Protein AF-A0A3N1MHB2-F1 (afdb_monomer_lite)

Foldseek 3Di:
DPPQQDLVQWAQFPPQAAAPDQEFEEEEDPLCVVQPVLLVVLVCQLNLLFSHHYHYDDPVCQVVGQEYEYADPDDPDQKAKDFDADPVDNNYTRHMYIHHHSPDDNQSRSLRSNQRVLVSRRTAQTAGDPDDDDDDGDHDDPVNDDLQQASRYDYPDHRSHGHPSSSVNRCVRHNQHPPPADAEEEEADAEEEEEAQGHHQYEEYNAHYAYEEENHEEEYEYANHYEAYEYEPAYYQYEYENAYEAYEYEDHHFAYEYEYYAAEYEYEHDDQVRYYYDYPADWDWDDDVQWIWTDDDNYIYIYPNHDPD

Radius of gyration: 21.04 Å; chains: 1; bounding box: 50×41×63 Å

Organism: NCBI:txid94

Structure (mmCIF, N/CA/C/O backbone):
data_AF-A0A3N1MHB2-F1
#
_entry.id   AF-A0A3N1MHB2-F1
#
loop_
_atom_site.group_PDB
_atom_site.id
_atom_site.type_symbol
_atom_site.label_atom_id
_atom_site.label_alt_id
_atom_site.label_comp_id
_atom_site.label_asym_id
_atom_site.label_entity_id
_atom_site.label_seq_id
_atom_site.pdbx_PDB_ins_code
_atom_site.Cartn_x
_atom_site.Cartn_y
_atom_site.Cartn_z
_atom_site.occupancy
_atom_site.B_iso_or_equiv
_atom_site.auth_seq_id
_atom_site.auth_comp_id
_atom_site.auth_asym_id
_atom_site.auth_atom_id
_atom_site.pdbx_PDB_model_num
ATOM 1 N N . MET A 1 1 ? 28.667 -8.895 -0.838 1.00 29.80 1 MET A N 1
ATOM 2 C CA . MET A 1 1 ? 27.407 -9.562 -1.209 1.00 29.80 1 MET A CA 1
ATOM 3 C C . MET A 1 1 ? 26.509 -9.477 0.006 1.00 29.80 1 MET A C 1
ATOM 5 O O . MET A 1 1 ? 26.638 -10.297 0.906 1.00 29.80 1 MET A O 1
ATOM 9 N N . ALA A 1 2 ? 25.749 -8.390 0.110 1.00 26.86 2 ALA A N 1
ATOM 10 C CA . ALA A 1 2 ? 24.660 -8.306 1.069 1.00 26.86 2 ALA A CA 1
ATOM 11 C C . ALA A 1 2 ? 23.478 -9.016 0.407 1.00 26.86 2 ALA A C 1
ATOM 13 O O . ALA A 1 2 ? 23.170 -8.711 -0.742 1.00 26.86 2 ALA A O 1
ATOM 14 N N . ASN A 1 3 ? 22.910 -10.018 1.074 1.00 28.89 3 ASN A N 1
ATOM 15 C CA . ASN A 1 3 ? 21.671 -10.633 0.618 1.00 28.89 3 ASN A CA 1
ATOM 16 C C . ASN A 1 3 ? 20.612 -9.529 0.575 1.00 28.89 3 ASN A C 1
ATOM 18 O O . ASN A 1 3 ? 20.408 -8.861 1.589 1.00 28.89 3 ASN A O 1
ATOM 22 N N . VAL A 1 4 ? 19.998 -9.317 -0.588 1.00 34.84 4 VAL A N 1
ATOM 23 C CA . VAL A 1 4 ? 18.765 -8.538 -0.696 1.00 34.84 4 VAL A CA 1
ATOM 24 C C . VAL A 1 4 ? 17.719 -9.342 0.070 1.00 34.84 4 VAL A C 1
ATOM 26 O O . VAL A 1 4 ? 17.448 -10.488 -0.274 1.00 34.84 4 VAL A O 1
ATOM 29 N N . VAL A 1 5 ? 17.279 -8.797 1.199 1.00 38.12 5 VAL A N 1
ATOM 30 C CA . VAL A 1 5 ? 16.264 -9.386 2.075 1.00 38.12 5 VAL A CA 1
ATOM 31 C C . VAL A 1 5 ? 14.930 -8.872 1.550 1.00 38.12 5 VAL A C 1
ATOM 33 O O . VAL A 1 5 ? 14.724 -7.661 1.521 1.00 38.12 5 VAL A O 1
ATOM 36 N N . THR A 1 6 ? 14.073 -9.775 1.092 1.00 43.25 6 THR A N 1
ATOM 37 C CA . THR A 1 6 ? 12.725 -9.440 0.599 1.00 43.25 6 THR A CA 1
ATOM 38 C C . THR A 1 6 ? 11.730 -9.420 1.766 1.00 43.25 6 THR A C 1
ATOM 40 O O . THR A 1 6 ? 12.045 -9.936 2.843 1.00 43.25 6 THR A O 1
ATOM 43 N N . GLY A 1 7 ? 10.519 -8.875 1.591 1.00 40.25 7 GLY A N 1
ATOM 44 C CA . GLY A 1 7 ? 9.460 -8.950 2.615 1.00 40.25 7 GLY A CA 1
ATOM 45 C C . GLY A 1 7 ? 9.135 -10.390 3.051 1.00 40.25 7 GLY A C 1
ATOM 46 O O . GLY A 1 7 ? 8.759 -10.631 4.197 1.00 40.25 7 GLY A O 1
ATOM 47 N N . ALA A 1 8 ? 9.421 -11.384 2.200 1.00 40.97 8 ALA A N 1
ATOM 48 C CA . ALA A 1 8 ? 9.322 -12.806 2.535 1.00 40.97 8 ALA A CA 1
ATOM 49 C C . ALA A 1 8 ? 10.327 -13.278 3.616 1.00 40.97 8 ALA A C 1
ATOM 51 O O . ALA A 1 8 ? 10.090 -14.289 4.283 1.00 40.97 8 ALA A O 1
ATOM 52 N N . ASP A 1 9 ? 11.431 -12.553 3.824 1.00 40.09 9 ASP A N 1
ATOM 53 C CA . ASP A 1 9 ? 12.505 -12.894 4.767 1.00 40.09 9 ASP A CA 1
ATOM 54 C C . ASP A 1 9 ? 12.372 -12.191 6.138 1.00 40.09 9 ASP A C 1
ATOM 56 O O . ASP A 1 9 ? 13.032 -12.592 7.110 1.00 40.09 9 ASP A O 1
ATOM 60 N N . VAL A 1 10 ? 11.513 -11.165 6.247 1.00 48.94 10 VAL A N 1
ATOM 61 C CA . VAL A 1 10 ? 11.209 -10.435 7.491 1.00 48.94 10 VAL A CA 1
ATOM 62 C C . VAL A 1 10 ? 9.774 -10.716 7.908 1.00 48.94 10 VAL A C 1
ATOM 64 O O . VAL A 1 10 ? 8.813 -10.186 7.369 1.00 48.94 10 VAL A O 1
ATOM 67 N N . LEU A 1 11 ? 9.617 -11.558 8.926 1.00 54.28 11 LEU A N 1
ATOM 68 C CA . LEU A 1 11 ? 8.292 -11.958 9.374 1.00 54.28 11 LEU A CA 1
ATOM 69 C C . LEU A 1 11 ? 7.700 -10.901 10.306 1.00 54.28 11 LEU A C 1
ATOM 71 O O . LEU A 1 11 ? 7.949 -10.931 11.514 1.00 54.28 11 LEU A O 1
ATOM 75 N N . LEU A 1 12 ? 6.853 -10.031 9.760 1.00 55.53 12 LEU A N 1
ATOM 76 C CA . LEU A 1 12 ? 5.891 -9.271 10.562 1.00 55.53 12 LEU A CA 1
ATOM 77 C C . LEU A 1 12 ? 4.812 -10.195 11.165 1.00 55.53 12 LEU A C 1
ATOM 79 O O . LEU A 1 12 ? 4.198 -9.837 12.157 1.00 55.53 12 LEU A O 1
ATOM 83 N N . TYR A 1 13 ? 4.620 -11.421 10.660 1.00 55.53 13 TYR A N 1
ATOM 84 C CA . TYR A 1 13 ? 3.454 -12.256 11.001 1.00 55.53 13 TYR A CA 1
ATOM 85 C C . TYR A 1 13 ? 3.759 -13.615 11.667 1.00 55.53 13 TYR A C 1
ATOM 87 O O . TYR A 1 13 ? 2.859 -14.448 11.810 1.00 55.53 13 TYR A O 1
ATOM 95 N N . LYS A 1 14 ? 4.993 -13.909 12.132 1.00 42.47 14 LYS A N 1
ATOM 96 C CA . LYS A 1 14 ? 5.282 -15.228 12.758 1.00 42.47 14 LYS A CA 1
ATOM 97 C C . LYS A 1 14 ? 4.668 -15.370 14.163 1.00 42.47 14 LYS A C 1
ATOM 99 O O . LYS A 1 14 ? 5.331 -15.195 15.189 1.00 42.47 14 LYS A O 1
ATOM 104 N N . ALA A 1 15 ? 3.372 -15.659 14.200 1.00 49.94 15 ALA A N 1
ATOM 105 C CA . ALA A 1 15 ? 2.653 -16.521 15.149 1.00 49.94 15 ALA A CA 1
ATOM 106 C C . ALA A 1 15 ? 1.228 -16.866 14.673 1.00 49.94 15 ALA A C 1
ATOM 108 O O . ALA A 1 15 ? 0.572 -17.646 15.349 1.00 49.94 15 ALA A O 1
ATOM 109 N N . GLY A 1 16 ? 0.771 -16.354 13.523 1.00 56.78 16 GLY A N 1
ATOM 110 C CA . GLY A 1 16 ? -0.515 -16.751 12.951 1.00 56.78 16 GLY A CA 1
ATOM 111 C C . GLY A 1 16 ? -1.735 -16.086 13.582 1.00 56.78 16 GLY A C 1
ATOM 112 O O . GLY A 1 16 ? -2.825 -16.555 13.318 1.00 56.78 16 GLY A O 1
ATOM 113 N N . TYR A 1 17 ? -1.585 -15.022 14.382 1.00 75.25 17 TYR A N 1
ATOM 114 C CA . TYR A 1 17 ? -2.740 -14.285 14.904 1.00 75.25 17 TYR A CA 1
ATOM 115 C C . TYR A 1 17 ? -3.399 -13.483 13.788 1.00 75.25 17 TYR A C 1
ATOM 117 O O . TYR A 1 17 ? -2.743 -12.627 13.199 1.00 75.25 17 TYR A O 1
ATOM 125 N N . HIS A 1 18 ? -4.666 -13.758 13.512 1.00 84.81 18 HIS A N 1
ATOM 126 C CA . HIS A 1 18 ? -5.445 -13.040 12.515 1.00 84.81 18 HIS A CA 1
ATOM 127 C C . HIS A 1 18 ? -6.918 -13.009 12.906 1.00 84.81 18 HIS A C 1
ATOM 129 O O . HIS A 1 18 ? -7.422 -13.907 13.586 1.00 84.81 18 HIS A O 1
ATOM 135 N N . TRP A 1 19 ? -7.610 -11.966 12.473 1.00 90.81 19 TRP A N 1
ATOM 136 C CA . TRP A 1 19 ? -9.063 -11.988 12.373 1.00 90.81 19 TRP A CA 1
ATOM 137 C C . TRP A 1 19 ? -9.511 -13.018 11.334 1.00 90.81 19 TRP A C 1
ATOM 139 O O . TRP A 1 19 ? -8.841 -13.242 10.329 1.00 90.81 19 TRP A O 1
ATOM 149 N N . THR A 1 20 ? -10.647 -13.662 11.580 1.00 84.88 20 THR A N 1
ATOM 150 C CA . THR A 1 20 ? -11.273 -14.572 10.598 1.00 84.88 20 THR A CA 1
ATOM 151 C C . THR A 1 20 ? -12.495 -13.948 9.930 1.00 84.88 20 THR A C 1
ATOM 153 O O . THR A 1 20 ? -13.063 -14.503 8.995 1.00 84.88 20 THR A O 1
ATOM 156 N N . GLU A 1 21 ? -12.932 -12.824 10.478 1.00 84.12 21 GLU A N 1
ATOM 157 C CA . GLU A 1 21 ? -14.036 -12.000 10.055 1.00 84.12 21 GLU A CA 1
ATOM 158 C C . GLU A 1 21 ? -13.528 -10.990 9.021 1.00 84.12 21 GLU A C 1
ATOM 160 O O . GLU A 1 21 ? -12.572 -10.269 9.282 1.00 84.12 21 GLU A O 1
ATOM 165 N N . GLU A 1 22 ? -14.195 -10.914 7.868 1.00 83.50 22 GLU A N 1
ATOM 166 C CA . GLU A 1 22 ? -13.905 -9.908 6.831 1.00 83.50 22 GLU A CA 1
ATOM 167 C C . GLU A 1 22 ? -14.388 -8.512 7.253 1.00 83.50 22 GLU A C 1
ATOM 169 O O . GLU A 1 22 ? -13.851 -7.508 6.824 1.00 83.50 22 GLU A O 1
ATOM 174 N N . LYS A 1 23 ? -15.385 -8.418 8.140 1.00 92.75 23 LYS A N 1
ATOM 175 C CA . LYS A 1 23 ? -15.892 -7.144 8.665 1.00 92.75 23 LYS A CA 1
ATOM 176 C C . LYS A 1 23 ? -15.459 -6.964 10.110 1.00 92.75 23 LYS A C 1
ATOM 178 O O . LYS A 1 23 ? -15.859 -7.762 10.957 1.00 92.75 23 LYS A O 1
ATOM 183 N N . LEU A 1 24 ? -14.753 -5.873 10.392 1.00 95.88 24 LEU A N 1
ATOM 184 C CA . LEU A 1 24 ? -14.329 -5.488 11.736 1.00 95.88 24 LEU A CA 1
ATOM 185 C C . LEU A 1 24 ? -14.976 -4.168 12.133 1.00 95.88 24 LEU A C 1
ATOM 187 O O . LEU A 1 24 ? -14.941 -3.180 11.409 1.00 95.88 24 LEU A O 1
ATOM 191 N N . THR A 1 25 ? -15.560 -4.120 13.315 1.00 98.19 25 THR A N 1
ATOM 192 C CA . THR A 1 25 ? -16.066 -2.890 13.911 1.00 98.19 25 THR A CA 1
ATOM 193 C C . THR A 1 25 ? -15.009 -2.247 14.791 1.00 98.19 25 THR A C 1
ATOM 195 O O . THR A 1 25 ? -14.291 -2.918 15.533 1.00 98.19 25 THR A O 1
ATOM 198 N N . TRP A 1 26 ? -14.924 -0.923 14.757 1.00 98.38 26 TRP A N 1
ATOM 199 C CA . TRP A 1 26 ? -14.016 -0.190 15.626 1.00 98.38 26 TRP A CA 1
ATOM 200 C C . TRP A 1 26 ? -14.694 0.999 16.290 1.00 98.38 26 TRP A C 1
ATOM 202 O O . TRP A 1 26 ? -15.626 1.598 15.755 1.00 98.38 26 TRP A O 1
ATOM 212 N N . ALA A 1 27 ? -14.226 1.349 17.483 1.00 98.06 27 ALA A N 1
ATOM 213 C CA . ALA A 1 27 ? -14.724 2.504 18.214 1.00 98.06 27 ALA A CA 1
ATOM 214 C C . ALA A 1 27 ? -13.618 3.147 19.048 1.00 98.06 27 ALA A C 1
ATOM 216 O O . ALA A 1 27 ? -12.710 2.475 19.539 1.00 98.06 27 ALA A O 1
ATOM 217 N N . MET A 1 28 ? -13.726 4.457 19.262 1.00 96.38 28 MET A N 1
ATOM 218 C CA . MET A 1 28 ? -12.831 5.213 20.139 1.00 96.38 28 MET A CA 1
ATOM 219 C C . MET A 1 28 ? -13.592 5.851 21.298 1.00 96.38 28 MET A C 1
ATOM 221 O O . MET A 1 28 ? -14.744 6.273 21.157 1.00 96.38 28 MET A O 1
ATOM 225 N N . VAL A 1 29 ? -12.932 5.962 22.450 1.00 95.94 29 VAL A N 1
ATOM 226 C CA . VAL A 1 29 ? -13.477 6.718 23.583 1.00 95.94 29 VAL A CA 1
ATOM 227 C C . VAL A 1 29 ? -13.540 8.222 23.261 1.00 95.94 29 VAL A C 1
ATOM 229 O O . VAL A 1 29 ? -12.689 8.726 22.521 1.00 95.94 29 VAL A O 1
ATOM 232 N N . PRO A 1 30 ? -14.508 8.980 23.816 1.00 94.06 30 PRO A N 1
ATOM 233 C CA . PRO A 1 30 ? -14.670 10.410 23.525 1.00 94.06 30 PRO A CA 1
ATOM 234 C C . PRO A 1 30 ? -13.422 11.265 23.779 1.00 94.06 30 PRO A C 1
ATOM 236 O O . PRO A 1 30 ? -13.230 12.297 23.139 1.00 94.06 30 PRO A O 1
ATOM 239 N N . GLU A 1 31 ? -12.564 10.850 24.706 1.00 93.62 31 GLU A N 1
ATOM 240 C CA . GLU A 1 31 ? -11.311 11.517 25.048 1.00 93.62 31 GLU A CA 1
ATOM 241 C C . GLU A 1 31 ? -10.297 11.523 23.892 1.00 93.62 31 GLU A C 1
ATOM 243 O O . GLU A 1 31 ? -9.420 12.386 23.872 1.00 93.62 31 GLU A O 1
ATOM 248 N N . LEU A 1 32 ? -10.437 10.616 22.918 1.00 93.50 32 LEU A N 1
ATOM 249 C CA . LEU A 1 32 ? -9.614 10.563 21.706 1.00 93.50 32 LEU A CA 1
ATOM 250 C C . LEU A 1 32 ? -10.184 11.386 20.541 1.00 93.50 32 LEU A C 1
ATOM 252 O O . LEU A 1 32 ? -9.543 11.474 19.499 1.00 93.50 32 LEU A O 1
ATOM 256 N N . ALA A 1 33 ? -11.329 12.059 20.714 1.00 92.56 33 ALA A N 1
ATOM 257 C CA . ALA A 1 33 ? -11.913 12.921 19.682 1.00 92.56 33 ALA A CA 1
ATOM 258 C C . ALA A 1 33 ? -10.944 13.964 19.076 1.00 92.56 33 ALA A C 1
ATOM 260 O O . ALA A 1 33 ? -11.065 14.232 17.880 1.00 92.56 33 ALA A O 1
ATOM 261 N N . PRO A 1 34 ? -9.974 14.544 19.820 1.00 93.25 34 PRO A N 1
ATOM 262 C CA . PRO A 1 34 ? -8.970 15.431 19.230 1.00 93.25 34 PRO A CA 1
ATOM 263 C C . PRO A 1 34 ? -8.079 14.786 18.159 1.00 93.25 34 PRO A C 1
ATOM 265 O O . PRO A 1 34 ? -7.522 15.529 17.361 1.00 93.25 34 PRO A O 1
ATOM 268 N N . TYR A 1 35 ? -7.961 13.454 18.136 1.00 92.69 35 TYR A N 1
ATOM 269 C CA . TYR A 1 35 ? -7.169 12.686 17.165 1.00 92.69 35 TYR A CA 1
ATOM 270 C C . TYR A 1 35 ? -8.027 11.875 16.190 1.00 92.69 35 TYR A C 1
ATOM 272 O O . TYR A 1 35 ? -7.541 10.965 15.522 1.00 92.69 35 TYR A O 1
ATOM 280 N N . ALA A 1 36 ? -9.333 12.149 16.135 1.00 92.69 36 ALA A N 1
ATOM 281 C CA . ALA A 1 36 ? -10.260 11.376 15.316 1.00 92.69 36 ALA A CA 1
ATOM 282 C C . ALA A 1 36 ? -9.871 11.374 13.830 1.00 92.69 36 ALA A C 1
ATOM 284 O O . ALA A 1 36 ? -10.116 10.388 13.143 1.00 92.69 36 ALA A O 1
ATOM 285 N N . THR A 1 37 ? -9.274 12.461 13.335 1.00 91.69 37 THR A N 1
ATOM 286 C CA . THR A 1 37 ? -8.818 12.567 11.944 1.00 91.69 37 THR A CA 1
ATOM 287 C C . THR A 1 37 ? -7.671 11.599 11.674 1.00 91.69 37 THR A C 1
ATOM 289 O O . THR A 1 37 ? -7.738 10.820 10.730 1.00 91.69 37 THR A O 1
ATOM 292 N N . GLU A 1 38 ? -6.650 11.608 12.526 1.00 92.81 38 GLU A N 1
ATOM 293 C CA . GLU A 1 38 ? -5.454 10.777 12.407 1.00 92.81 38 GLU A CA 1
ATOM 294 C C . GLU A 1 38 ? -5.785 9.295 12.611 1.00 92.81 38 GLU A C 1
ATOM 296 O O . GLU A 1 38 ? -5.307 8.450 11.863 1.00 92.81 38 GLU A O 1
ATOM 301 N N . ILE A 1 39 ? -6.666 8.980 13.568 1.00 94.81 39 ILE A N 1
ATOM 302 C CA . ILE A 1 39 ? -7.164 7.616 13.798 1.00 94.81 39 ILE A CA 1
ATOM 303 C C . ILE A 1 39 ? -7.882 7.086 12.554 1.00 94.81 39 ILE A C 1
ATOM 305 O O . ILE A 1 39 ? -7.601 5.978 12.112 1.00 94.81 39 ILE A O 1
ATOM 309 N N . ARG A 1 40 ? -8.797 7.870 11.971 1.00 94.31 40 ARG A N 1
ATOM 310 C CA . ARG A 1 40 ? -9.533 7.457 10.767 1.00 94.31 40 ARG A CA 1
ATOM 311 C C . ARG A 1 40 ? -8.623 7.293 9.564 1.00 94.31 40 ARG A C 1
ATOM 313 O O . ARG A 1 40 ? -8.811 6.342 8.824 1.00 94.31 40 ARG A O 1
ATOM 320 N N . ALA A 1 41 ? -7.661 8.196 9.382 1.00 87.38 41 ALA A N 1
ATOM 321 C CA . ALA A 1 41 ? -6.693 8.097 8.297 1.00 87.38 41 ALA A CA 1
ATOM 322 C C . ALA A 1 41 ? -5.834 6.832 8.429 1.00 87.38 41 ALA A C 1
ATOM 324 O O . ALA A 1 41 ? -5.591 6.154 7.442 1.00 87.38 41 ALA A O 1
ATOM 325 N N . ALA A 1 42 ? -5.413 6.482 9.645 1.00 92.50 42 ALA A N 1
ATOM 326 C CA . ALA A 1 42 ? -4.669 5.252 9.883 1.00 92.50 42 ALA A CA 1
ATOM 327 C C . ALA A 1 42 ? -5.513 3.993 9.664 1.00 92.50 42 ALA A C 1
ATOM 329 O O . ALA A 1 42 ? -5.017 3.033 9.092 1.00 92.50 42 ALA A O 1
ATOM 330 N N . ILE A 1 43 ? -6.778 3.990 10.095 1.00 94.12 43 ILE A N 1
ATOM 331 C CA . ILE A 1 43 ? -7.686 2.866 9.828 1.00 94.12 43 ILE A CA 1
ATOM 332 C C . ILE A 1 43 ? -7.940 2.726 8.331 1.00 94.12 43 ILE A C 1
ATOM 334 O O . ILE A 1 43 ? -7.861 1.612 7.846 1.00 94.12 43 ILE A O 1
ATOM 338 N N . ALA A 1 44 ? -8.174 3.829 7.614 1.00 84.81 44 ALA A N 1
ATOM 339 C CA . ALA A 1 44 ? -8.341 3.809 6.164 1.00 84.81 44 ALA A CA 1
ATOM 340 C C . ALA A 1 44 ? -7.124 3.187 5.471 1.00 84.81 44 ALA A C 1
ATOM 342 O O . ALA A 1 44 ? -7.296 2.260 4.706 1.00 84.81 44 ALA A O 1
ATOM 343 N N . GLN A 1 45 ? -5.896 3.573 5.840 1.00 88.81 45 GLN A N 1
ATOM 344 C CA . GLN A 1 45 ? -4.692 2.951 5.270 1.00 88.81 45 GLN A CA 1
ATOM 345 C C . GLN A 1 45 ? -4.650 1.423 5.425 1.00 88.81 45 GLN A C 1
ATOM 347 O O . GLN A 1 45 ? -4.174 0.737 4.530 1.00 88.81 45 GLN A O 1
ATOM 352 N N . TRP A 1 46 ? -5.090 0.888 6.568 1.00 89.88 46 TRP A N 1
ATOM 353 C CA . TRP A 1 46 ? -5.140 -0.560 6.785 1.00 89.88 46 TRP A CA 1
ATOM 354 C C . TRP A 1 46 ? -6.347 -1.216 6.096 1.00 89.88 46 TRP A C 1
ATOM 356 O O . TRP A 1 46 ? -6.206 -2.328 5.596 1.00 89.88 46 TRP A O 1
ATOM 366 N N . ASP A 1 47 ? -7.504 -0.545 6.075 1.00 87.00 47 ASP A N 1
ATOM 367 C CA . ASP A 1 47 ? -8.709 -0.981 5.353 1.00 87.00 47 ASP A CA 1
ATOM 368 C C . ASP A 1 47 ? -8.392 -1.109 3.859 1.00 87.00 47 ASP A C 1
ATOM 370 O O . ASP A 1 47 ? -8.492 -2.201 3.325 1.00 87.00 47 ASP A O 1
ATOM 374 N N . ASP A 1 48 ? -7.860 -0.046 3.249 1.00 79.38 48 ASP A N 1
ATOM 375 C CA . ASP A 1 48 ? -7.501 0.057 1.825 1.00 79.38 48 ASP A CA 1
ATOM 376 C C . ASP A 1 48 ? -6.349 -0.892 1.417 1.00 79.38 48 ASP A C 1
ATOM 378 O O . ASP A 1 48 ? -6.085 -1.122 0.241 1.00 79.38 48 ASP A O 1
ATOM 382 N N . ALA A 1 49 ? -5.606 -1.432 2.389 1.00 77.19 49 ALA A N 1
ATOM 383 C CA . ALA A 1 49 ? -4.523 -2.383 2.144 1.00 77.19 49 ALA A CA 1
ATOM 384 C C . ALA A 1 49 ? -4.951 -3.851 2.341 1.00 77.19 49 ALA A C 1
ATOM 386 O O . ALA A 1 49 ? -4.089 -4.734 2.303 1.00 77.19 49 ALA A O 1
ATOM 387 N N . SER A 1 50 ? -6.231 -4.137 2.628 1.00 79.62 50 SER A N 1
ATOM 388 C CA . SER A 1 50 ? -6.714 -5.494 2.924 1.00 79.62 50 SER A CA 1
ATOM 389 C C . SER A 1 50 ? -8.154 -5.771 2.512 1.00 79.62 50 SER A C 1
ATOM 391 O O . SER A 1 50 ? -8.974 -4.889 2.348 1.00 79.62 50 SER A O 1
ATOM 393 N N . ASP A 1 51 ? -8.507 -7.052 2.473 1.00 76.69 51 ASP A N 1
ATOM 394 C CA . ASP A 1 51 ? -9.888 -7.550 2.353 1.00 76.69 51 ASP A CA 1
ATOM 395 C C . ASP A 1 51 ? -10.820 -7.204 3.541 1.00 76.69 51 ASP A C 1
ATOM 397 O O . ASP A 1 51 ? -11.933 -7.729 3.637 1.00 76.69 51 ASP A O 1
ATOM 401 N N . LEU A 1 52 ? -10.374 -6.382 4.493 1.00 85.25 52 LEU A N 1
ATOM 402 C CA . LEU A 1 52 ? -11.179 -6.030 5.655 1.00 85.25 52 LEU A CA 1
ATOM 403 C C . LEU A 1 52 ? -12.207 -4.932 5.310 1.00 85.25 52 LEU A C 1
ATOM 405 O O . LEU A 1 52 ? -12.020 -4.105 4.428 1.00 85.25 52 LEU A O 1
ATOM 409 N N . ASP A 1 53 ? -13.329 -4.941 6.028 1.00 88.38 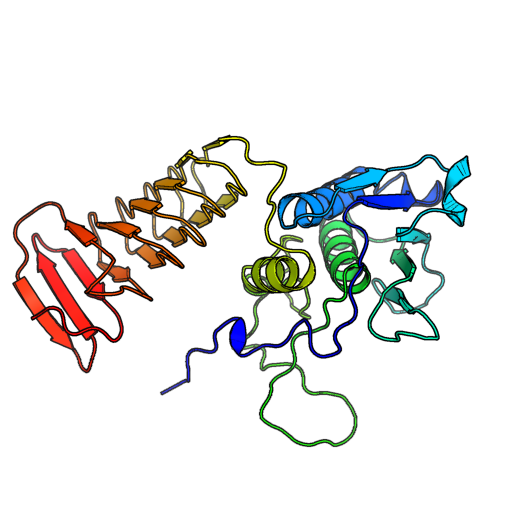53 ASP A N 1
ATOM 410 C CA . ASP A 1 53 ? -14.329 -3.871 6.078 1.00 88.38 53 ASP A CA 1
ATOM 411 C C . ASP A 1 53 ? -14.348 -3.310 7.504 1.00 88.38 53 ASP A C 1
ATOM 413 O O . ASP A 1 53 ? -15.068 -3.802 8.386 1.00 88.38 53 ASP A O 1
ATOM 417 N N . MET A 1 54 ? -13.505 -2.305 7.745 1.00 93.69 54 MET A N 1
ATOM 418 C CA . MET A 1 54 ? -13.271 -1.679 9.043 1.00 93.69 54 MET A CA 1
ATOM 419 C C . MET A 1 54 ? -14.258 -0.533 9.304 1.00 93.69 54 MET A C 1
ATOM 421 O O . MET A 1 54 ? -14.025 0.645 9.018 1.00 93.69 54 MET A O 1
ATOM 425 N N . VAL A 1 55 ? -15.377 -0.857 9.947 1.00 95.81 55 VAL A N 1
ATOM 426 C CA . VAL A 1 55 ? -16.500 0.064 10.151 1.00 95.81 55 VAL A CA 1
ATOM 427 C C . VAL A 1 55 ? -16.479 0.719 11.524 1.00 95.81 55 VAL A C 1
ATOM 429 O O . VAL A 1 55 ? -16.527 0.051 12.557 1.00 95.81 55 VAL A O 1
ATOM 432 N N . GLU A 1 56 ? -16.519 2.050 11.549 1.00 97.25 56 GLU A N 1
ATOM 433 C CA . GLU A 1 56 ? -16.686 2.767 12.810 1.00 97.25 56 GLU A CA 1
ATOM 434 C C . GLU A 1 56 ? -18.098 2.571 13.376 1.00 97.25 56 GLU A C 1
ATOM 436 O O . GLU A 1 56 ? -19.101 2.816 12.697 1.00 97.25 56 GLU A O 1
ATOM 441 N N . VAL A 1 57 ? -18.177 2.223 14.658 1.00 97.19 57 VAL A N 1
ATOM 442 C CA . VAL A 1 57 ? -19.421 2.191 15.430 1.00 97.19 57 VAL A CA 1
ATOM 443 C C . VAL A 1 57 ? -19.439 3.274 16.507 1.00 97.19 57 VAL A C 1
ATOM 445 O O . VAL A 1 57 ? -18.414 3.789 16.958 1.00 97.19 57 VAL A O 1
ATOM 448 N N . GLY A 1 58 ? -20.645 3.667 16.919 1.00 89.94 58 GLY A N 1
ATOM 449 C CA . GLY A 1 58 ? -20.819 4.750 17.883 1.00 89.94 58 GLY A CA 1
ATOM 450 C C . GLY A 1 58 ? -20.388 4.366 19.309 1.00 89.94 58 GLY A C 1
ATOM 451 O O . GLY A 1 58 ? -20.321 3.185 19.647 1.00 89.94 58 GLY A O 1
ATOM 452 N N . PRO A 1 59 ? -20.217 5.345 20.220 1.00 87.94 59 PRO A N 1
ATOM 453 C CA . PRO A 1 59 ? -19.800 5.085 21.604 1.00 87.94 59 PRO A CA 1
ATOM 454 C C . PRO A 1 59 ? -20.714 4.132 22.391 1.00 87.94 59 PRO A C 1
ATOM 456 O O . PRO A 1 59 ? -20.287 3.542 23.377 1.00 87.94 59 PRO A O 1
ATOM 459 N N . SER A 1 60 ? -21.979 3.979 21.985 1.00 91.31 60 SER A N 1
ATOM 460 C CA . SER A 1 60 ? -22.917 3.025 22.592 1.00 91.31 60 SER A CA 1
ATOM 461 C C . SER A 1 60 ? -22.606 1.561 22.281 1.00 91.31 60 SER A C 1
ATOM 463 O O . SER A 1 60 ? -23.119 0.684 22.969 1.00 91.31 60 SER A O 1
ATOM 465 N N . GLU A 1 61 ? -21.812 1.303 21.244 1.00 95.00 61 GLU A N 1
ATOM 466 C CA . GLU A 1 61 ? -21.401 -0.032 20.800 1.00 95.00 61 GLU A CA 1
ATOM 467 C C . GLU A 1 61 ? -19.931 -0.315 21.131 1.00 95.00 61 GLU A C 1
ATOM 469 O O . GLU A 1 61 ? -19.441 -1.392 20.821 1.00 95.00 61 GLU A O 1
ATOM 474 N N . PHE A 1 62 ? -19.252 0.611 21.822 1.00 96.38 62 PHE A N 1
ATOM 475 C CA . PHE A 1 62 ? -17.822 0.540 22.126 1.00 96.38 62 PHE A CA 1
ATOM 476 C C . PHE A 1 62 ? -17.400 -0.792 22.760 1.00 96.38 62 PHE A C 1
ATOM 478 O O . PHE A 1 62 ? -16.436 -1.404 22.316 1.00 96.38 62 PHE A O 1
ATOM 485 N N . ASP A 1 63 ? -18.140 -1.273 23.763 1.00 94.19 63 ASP A N 1
ATOM 486 C CA . ASP A 1 63 ? -17.800 -2.521 24.463 1.00 94.19 63 ASP A CA 1
ATOM 487 C C . ASP A 1 63 ? -17.880 -3.760 23.551 1.00 94.19 63 ASP A C 1
ATOM 489 O O . ASP A 1 63 ? -17.206 -4.755 23.817 1.00 94.19 63 ASP A O 1
ATOM 493 N N . ASN A 1 64 ? -18.673 -3.685 22.477 1.00 94.88 64 ASN A N 1
ATOM 494 C CA . ASN A 1 64 ? -18.872 -4.760 21.504 1.00 94.88 64 ASN A CA 1
ATOM 495 C C . ASN A 1 64 ? -18.037 -4.580 20.229 1.00 94.88 64 ASN A C 1
ATOM 497 O O . ASN A 1 64 ? -18.135 -5.429 19.351 1.00 94.88 64 ASN A O 1
ATOM 501 N N . ALA A 1 65 ? -17.281 -3.486 20.098 1.00 97.38 65 ALA A N 1
ATOM 502 C CA . ALA A 1 65 ? -16.420 -3.280 18.944 1.00 97.38 65 ALA A CA 1
ATOM 503 C C . ALA A 1 65 ? -15.254 -4.280 18.962 1.00 97.38 65 ALA A C 1
ATOM 505 O O . ALA A 1 65 ? -14.691 -4.563 20.031 1.00 97.38 65 ALA A O 1
ATOM 506 N N . ASP A 1 66 ? -14.872 -4.759 17.781 1.00 98.06 66 ASP A N 1
ATOM 507 C CA . ASP A 1 66 ? -13.755 -5.688 17.587 1.00 98.06 66 ASP A CA 1
ATOM 508 C C . ASP A 1 66 ? -12.428 -5.009 17.963 1.00 98.06 66 ASP A C 1
ATOM 510 O O . ASP A 1 66 ? -11.636 -5.545 18.744 1.00 98.06 66 ASP A O 1
ATOM 514 N N . ILE A 1 67 ? -12.232 -3.767 17.503 1.00 98.12 67 ILE A N 1
ATOM 515 C CA . ILE A 1 67 ? -11.068 -2.930 17.823 1.00 98.12 67 ILE A CA 1
ATOM 516 C C . ILE A 1 67 ? -11.492 -1.716 18.657 1.00 98.12 67 ILE A C 1
ATOM 518 O O . ILE A 1 67 ? -12.281 -0.867 18.238 1.00 98.12 67 ILE A O 1
ATOM 522 N N . LYS A 1 68 ? -10.919 -1.593 19.855 1.00 98.19 68 LYS A N 1
ATOM 523 C CA . LYS A 1 68 ? -11.255 -0.549 20.833 1.00 98.19 68 LYS A CA 1
ATOM 524 C C . LYS A 1 68 ? -10.078 0.394 21.052 1.00 98.19 68 LYS A C 1
ATOM 526 O O . LYS A 1 68 ? -9.046 -0.022 21.573 1.00 98.19 68 LYS A O 1
ATOM 531 N N . LEU A 1 69 ? -10.239 1.675 20.724 1.00 97.50 69 LEU A N 1
ATOM 532 C CA . LEU A 1 69 ? -9.226 2.702 20.972 1.00 97.50 69 LEU A CA 1
ATOM 533 C C . LEU A 1 69 ? -9.509 3.435 22.289 1.00 97.50 69 LEU A C 1
ATOM 535 O O . LEU A 1 69 ? -10.559 4.066 22.456 1.00 97.50 69 LEU A O 1
ATOM 539 N N . ILE A 1 70 ? -8.563 3.371 23.227 1.00 96.12 70 ILE A N 1
ATOM 540 C CA . ILE A 1 70 ? -8.667 3.972 24.564 1.00 96.12 70 ILE A CA 1
ATOM 541 C C . ILE A 1 70 ? -7.489 4.894 24.869 1.00 96.12 70 ILE A C 1
ATOM 543 O O . ILE A 1 70 ? -6.420 4.801 24.270 1.00 96.12 70 ILE A O 1
ATOM 547 N N . VAL A 1 71 ? -7.662 5.764 25.863 1.00 93.44 71 VAL A N 1
ATOM 548 C CA . VAL A 1 71 ? -6.553 6.563 26.391 1.00 93.44 71 VAL A CA 1
ATOM 549 C C . VAL A 1 71 ? -5.611 5.677 27.203 1.00 93.44 71 VAL A C 1
ATOM 551 O O . VAL A 1 71 ? -6.033 5.007 28.148 1.00 93.44 71 VAL A O 1
ATOM 554 N N . SER A 1 72 ? -4.320 5.716 26.877 1.00 90.00 72 SER A N 1
ATOM 555 C CA . SER A 1 72 ? -3.306 5.001 27.641 1.00 90.00 72 SER A CA 1
ATOM 556 C C . SER A 1 72 ? -3.161 5.585 29.043 1.00 90.00 72 SER A C 1
ATOM 558 O O . SER A 1 72 ? -3.038 6.794 29.245 1.00 90.00 72 SER A O 1
ATOM 560 N N . THR A 1 73 ? -3.113 4.695 30.030 1.00 83.44 73 THR A N 1
ATOM 561 C CA . THR A 1 73 ? -2.755 5.033 31.418 1.00 83.44 73 THR A CA 1
ATOM 562 C C . THR A 1 73 ? -1.298 4.694 31.734 1.00 83.44 73 THR A C 1
ATOM 564 O O . THR A 1 73 ? -0.829 4.899 32.859 1.00 83.44 73 THR A O 1
ATOM 567 N N . ARG A 1 74 ? -0.563 4.164 30.750 1.00 79.12 74 ARG A N 1
ATOM 568 C CA . ARG A 1 74 ? 0.816 3.714 30.909 1.00 79.12 74 ARG A CA 1
ATOM 569 C C . ARG A 1 74 ? 1.765 4.904 30.914 1.00 79.12 74 ARG A C 1
ATOM 571 O O . ARG A 1 74 ? 1.659 5.832 30.120 1.00 79.12 74 ARG A O 1
ATOM 578 N N . VAL A 1 75 ? 2.745 4.853 31.809 1.00 72.19 75 VAL A N 1
ATOM 579 C CA . VAL A 1 75 ? 3.804 5.863 31.885 1.00 72.19 75 VAL A CA 1
ATOM 580 C C . VAL A 1 75 ? 5.011 5.371 31.093 1.00 72.19 75 VAL A C 1
ATOM 582 O O . VAL A 1 75 ? 5.538 4.299 31.385 1.00 72.19 75 VAL A O 1
ATOM 585 N N . GLY A 1 76 ? 5.469 6.169 30.125 1.00 70.06 76 GLY A N 1
ATOM 586 C CA . GLY A 1 76 ? 6.697 5.910 29.363 1.00 70.06 76 GLY A CA 1
ATOM 587 C C . GLY A 1 76 ? 6.531 5.082 28.084 1.00 70.06 76 GLY A C 1
ATOM 588 O O . GLY A 1 76 ? 7.543 4.692 27.510 1.00 70.06 76 GLY A O 1
ATOM 589 N N . TYR A 1 77 ? 5.297 4.834 27.641 1.00 72.12 77 TYR A N 1
ATOM 590 C CA . TYR A 1 77 ? 4.988 4.207 26.352 1.00 72.12 77 TYR A CA 1
ATOM 591 C C . TYR A 1 77 ? 4.280 5.221 25.454 1.00 72.12 77 TYR A C 1
ATOM 593 O O . TYR A 1 77 ? 3.463 6.004 25.937 1.00 72.12 77 TYR A O 1
ATOM 601 N N . GLU A 1 78 ? 4.614 5.220 24.166 1.00 79.00 78 GLU A N 1
ATOM 602 C CA . GLU A 1 78 ? 4.003 6.118 23.176 1.00 79.00 78 GLU A CA 1
ATOM 603 C C . GLU A 1 78 ? 2.758 5.514 22.520 1.00 79.00 78 GLU A C 1
ATOM 605 O O . GLU A 1 78 ? 2.045 6.241 21.851 1.00 79.00 78 GLU A O 1
ATOM 610 N N . GLY A 1 79 ? 2.480 4.234 22.763 1.00 86.00 79 GLY A N 1
ATOM 611 C CA . GLY A 1 79 ? 1.333 3.461 22.296 1.00 86.00 79 GLY A CA 1
ATOM 612 C C . GLY A 1 79 ? 1.443 2.039 22.849 1.00 86.00 79 GLY A C 1
ATOM 613 O O . GLY A 1 79 ? 2.521 1.641 23.317 1.00 86.00 79 GLY A O 1
ATOM 614 N N . TYR A 1 80 ? 0.331 1.308 22.903 1.00 90.50 80 TYR A N 1
ATOM 615 C CA . TYR A 1 80 ? 0.372 -0.125 23.189 1.00 90.50 80 TYR A CA 1
ATOM 616 C C . TYR A 1 80 ? -0.886 -0.836 22.706 1.00 90.50 80 TYR A C 1
ATOM 618 O O . TYR A 1 80 ? -1.990 -0.347 22.931 1.00 90.50 80 TYR A O 1
ATOM 626 N N . THR A 1 81 ? -0.727 -2.046 22.180 1.00 92.56 81 THR A N 1
ATOM 627 C CA . THR A 1 81 ? -1.850 -2.871 21.736 1.00 92.56 81 THR A CA 1
ATOM 628 C C . THR A 1 81 ? -1.901 -4.199 22.465 1.00 92.56 81 THR A C 1
ATOM 630 O O . THR A 1 81 ? -0.882 -4.859 22.683 1.00 92.56 81 THR A O 1
ATOM 633 N N . TYR A 1 82 ? -3.111 -4.607 22.827 1.00 90.69 82 TYR A N 1
ATOM 634 C CA . TYR A 1 82 ? -3.410 -5.955 23.289 1.00 90.69 82 TYR A CA 1
ATOM 635 C C . TYR A 1 82 ? -4.311 -6.620 22.271 1.00 90.69 82 TYR A C 1
ATOM 637 O O . TYR A 1 82 ? -5.280 -6.015 21.822 1.00 90.69 82 TYR A O 1
ATOM 645 N N . ILE A 1 83 ? -4.018 -7.880 21.990 1.00 90.62 83 ILE A N 1
ATOM 646 C CA . ILE A 1 83 ? -4.919 -8.779 21.285 1.00 90.62 83 ILE A CA 1
ATOM 647 C C . ILE A 1 83 ? -5.385 -9.849 22.269 1.00 90.62 83 ILE A C 1
ATOM 649 O O . ILE A 1 83 ? -4.604 -10.329 23.100 1.00 90.62 83 ILE A O 1
ATOM 653 N N . LEU A 1 84 ? -6.660 -10.192 22.196 1.00 90.31 84 LEU A N 1
ATOM 654 C CA . LEU A 1 84 ? -7.227 -11.388 22.795 1.00 90.31 84 LEU A CA 1
ATOM 655 C C . LEU A 1 84 ? -7.444 -12.397 21.674 1.00 90.31 84 LEU A C 1
ATOM 657 O O . LEU A 1 84 ? -7.828 -12.027 20.564 1.00 90.31 84 LEU A O 1
ATOM 661 N N . VAL A 1 85 ? -7.150 -13.656 21.973 1.00 87.62 85 VAL A N 1
ATOM 662 C CA . VAL A 1 85 ? -7.277 -14.759 21.024 1.00 87.62 85 VAL A CA 1
ATOM 663 C C . VAL A 1 85 ? -8.241 -15.801 21.562 1.00 87.62 85 VAL A C 1
ATOM 665 O O . VAL A 1 85 ? -8.458 -15.883 22.773 1.00 87.62 85 VAL A O 1
ATOM 668 N N . ASP A 1 86 ? -8.821 -16.582 20.661 1.00 87.50 86 ASP A N 1
ATOM 669 C CA . ASP A 1 86 ? -9.748 -17.648 21.014 1.00 87.50 86 ASP A CA 1
ATOM 670 C C . ASP A 1 86 ? -9.034 -18.743 21.833 1.00 87.50 86 ASP A C 1
ATOM 672 O O . ASP A 1 86 ? -7.941 -19.196 21.494 1.00 87.50 86 ASP A O 1
ATOM 676 N N . ASP A 1 87 ? -9.654 -19.185 22.933 1.00 85.44 87 ASP A N 1
ATOM 677 C CA . ASP A 1 87 ? -9.082 -20.210 23.823 1.00 85.44 87 ASP A CA 1
ATOM 678 C C . ASP A 1 87 ? -8.928 -21.586 23.135 1.00 85.44 87 ASP A C 1
ATOM 680 O O . ASP A 1 87 ? -8.150 -22.433 23.586 1.00 85.44 87 ASP A O 1
ATOM 684 N N . ALA A 1 88 ? -9.721 -21.862 22.095 1.00 85.69 88 ALA A N 1
ATOM 685 C CA . ALA A 1 88 ? -9.699 -23.106 21.329 1.00 85.69 88 ALA A CA 1
ATOM 686 C C . ALA A 1 88 ? -8.830 -23.006 20.067 1.00 85.69 88 ALA A C 1
ATOM 688 O O . ALA A 1 88 ? -8.281 -24.026 19.638 1.00 85.69 88 ALA A O 1
ATOM 689 N N . ASP A 1 89 ? -8.693 -21.808 19.503 1.00 79.50 89 ASP A N 1
ATOM 690 C CA . ASP A 1 89 ? -7.760 -21.499 18.426 1.00 79.50 89 ASP A CA 1
ATOM 691 C C . ASP A 1 89 ? -6.975 -20.227 18.749 1.00 79.50 89 ASP A C 1
ATOM 693 O O . ASP A 1 89 ? -7.354 -19.119 18.374 1.00 79.50 89 ASP A O 1
ATOM 697 N N . GLU A 1 90 ? -5.826 -20.402 19.406 1.00 79.44 90 GLU A N 1
ATOM 698 C CA . GLU A 1 90 ? -4.964 -19.286 19.799 1.00 79.44 90 GLU A CA 1
ATOM 699 C C . GLU A 1 90 ? -4.466 -18.467 18.593 1.00 79.44 90 GLU A C 1
ATOM 701 O O . GLU A 1 90 ? -3.891 -17.409 18.799 1.00 79.44 90 GLU A O 1
ATOM 706 N N . THR A 1 91 ? -4.670 -18.916 17.347 1.00 78.06 91 THR A N 1
ATOM 707 C CA . THR A 1 91 ? -4.343 -18.164 16.124 1.00 78.06 91 THR A CA 1
ATOM 708 C C . THR A 1 91 ? -5.448 -17.193 15.689 1.00 78.06 91 THR A C 1
ATOM 710 O O . THR A 1 91 ? -5.204 -16.310 14.872 1.00 78.06 91 THR A O 1
ATOM 713 N N . LYS A 1 92 ? -6.651 -17.288 16.256 1.00 84.25 92 LYS A N 1
ATOM 714 C CA . LYS A 1 92 ? -7.772 -16.404 15.932 1.00 84.25 92 LYS A CA 1
ATOM 715 C C . LYS A 1 92 ? -7.849 -15.242 16.916 1.00 84.25 92 LYS A C 1
ATOM 717 O O . LYS A 1 92 ? -8.012 -15.469 18.111 1.00 84.25 92 LYS A O 1
ATOM 722 N N . ILE A 1 93 ? -7.795 -14.009 16.419 1.00 91.12 93 ILE A N 1
ATOM 723 C CA . ILE A 1 93 ? -8.070 -12.801 17.210 1.00 91.12 93 ILE A CA 1
ATOM 724 C C . ILE A 1 93 ? -9.584 -12.691 17.441 1.00 91.12 93 ILE A C 1
ATOM 726 O O . ILE A 1 93 ? -10.373 -12.950 16.534 1.00 91.12 93 ILE A O 1
ATOM 730 N N . THR A 1 94 ? -9.986 -12.332 18.661 1.00 92.94 94 THR A N 1
ATOM 731 C CA . THR A 1 94 ? -11.394 -12.073 19.020 1.00 92.94 94 THR A CA 1
ATOM 732 C C . THR A 1 94 ? -11.646 -10.627 19.420 1.00 92.94 94 THR A C 1
ATOM 734 O O . THR A 1 94 ? -12.750 -10.129 19.245 1.00 92.94 94 THR A O 1
ATOM 737 N N . ASP A 1 95 ? -10.635 -9.956 19.974 1.00 95.69 95 ASP A N 1
ATOM 738 C CA . ASP A 1 95 ? -10.714 -8.563 20.398 1.00 95.69 95 ASP A CA 1
ATOM 739 C C . ASP A 1 95 ? -9.330 -7.920 20.318 1.00 95.69 95 ASP A C 1
ATOM 741 O O . ASP A 1 95 ? -8.321 -8.545 20.661 1.00 95.69 95 ASP A O 1
ATOM 745 N N . ALA A 1 96 ? -9.286 -6.631 19.993 1.00 96.56 96 ALA A N 1
ATOM 746 C CA . ALA A 1 96 ? -8.091 -5.817 20.145 1.00 96.56 96 ALA A CA 1
ATOM 747 C C . ALA A 1 96 ? -8.376 -4.521 20.914 1.00 96.56 96 ALA A C 1
ATOM 749 O O . ALA A 1 96 ? -9.437 -3.904 20.798 1.00 96.56 96 ALA A O 1
ATOM 750 N N . VAL A 1 97 ? -7.400 -4.088 21.712 1.00 97.25 97 VAL A N 1
ATOM 751 C CA . VAL A 1 97 ? -7.429 -2.811 22.432 1.00 97.25 97 VAL A CA 1
ATOM 752 C C . VAL A 1 97 ? -6.165 -2.035 22.107 1.00 97.25 97 VAL A C 1
ATOM 754 O O . VAL A 1 97 ? -5.070 -2.483 22.445 1.00 97.25 97 VAL A O 1
ATOM 757 N N . VAL A 1 98 ? -6.333 -0.861 21.505 1.00 96.88 98 VAL A N 1
ATOM 758 C CA . VAL A 1 98 ? -5.263 0.079 21.165 1.00 96.88 98 VAL A CA 1
ATOM 759 C C . VAL A 1 98 ? -5.266 1.219 22.183 1.00 96.88 98 VAL A C 1
ATOM 761 O O . VAL A 1 98 ? -6.222 1.986 22.293 1.00 96.88 98 VAL A O 1
ATOM 764 N N . GLU A 1 99 ? -4.194 1.331 22.958 1.00 95.06 99 GLU A N 1
ATOM 765 C CA . GLU A 1 99 ? -3.974 2.410 23.915 1.00 95.06 99 GLU A CA 1
ATOM 766 C C . GLU A 1 99 ? -3.174 3.551 23.277 1.00 95.06 99 GLU A C 1
ATOM 768 O O . GLU A 1 99 ? -2.014 3.371 22.901 1.00 95.06 99 GLU A O 1
ATOM 773 N N . LEU A 1 100 ? -3.754 4.753 23.248 1.00 93.00 100 LEU A N 1
ATOM 774 C CA . LEU A 1 100 ? -3.124 5.956 22.702 1.00 93.00 100 LEU A CA 1
ATOM 775 C C . LEU A 1 100 ? -2.903 7.028 23.782 1.00 93.00 100 LEU A C 1
ATOM 777 O O . LEU A 1 100 ? -3.784 7.270 24.611 1.00 93.00 100 LEU A O 1
ATOM 781 N N . PRO A 1 101 ? -1.753 7.716 23.805 1.00 87.12 101 PRO A N 1
ATOM 782 C CA . PRO A 1 101 ? -1.543 8.871 24.676 1.00 87.12 101 PRO A CA 1
ATOM 783 C C . PRO A 1 101 ? -2.326 10.098 24.183 1.00 87.12 101 PRO A C 1
ATOM 785 O O . PRO A 1 101 ? -2.537 10.265 22.991 1.00 87.12 101 PRO A O 1
ATOM 788 N N . THR A 1 102 ? -2.678 11.018 25.088 1.00 82.50 102 THR A N 1
ATOM 789 C CA . THR A 1 102 ? -3.388 12.279 24.760 1.00 82.50 102 THR A CA 1
ATOM 790 C C . THR A 1 102 ? -2.481 13.508 24.669 1.00 82.50 102 THR A C 1
ATOM 792 O O . THR A 1 102 ? -2.944 14.640 24.800 1.00 82.50 102 THR A O 1
ATOM 795 N N . THR A 1 103 ? -1.168 13.304 24.569 1.00 84.62 103 THR A N 1
ATOM 796 C CA . THR A 1 103 ? -0.165 14.379 24.694 1.00 84.62 103 THR A CA 1
ATOM 797 C C . THR A 1 103 ? 0.759 14.502 23.490 1.00 84.62 103 THR A C 1
ATOM 799 O O . THR A 1 103 ? 1.731 15.251 23.559 1.00 84.62 103 THR A O 1
ATOM 802 N N . LEU A 1 104 ? 0.505 13.744 22.425 1.00 84.50 104 LEU A N 1
ATOM 803 C CA . LEU A 1 104 ? 1.315 13.763 21.211 1.00 84.50 104 LEU A CA 1
ATOM 804 C C . LEU A 1 104 ? 0.807 14.828 20.231 1.00 84.50 104 LEU A C 1
ATOM 806 O O . LEU A 1 104 ? -0.370 15.201 20.263 1.00 84.50 104 LEU A O 1
ATOM 810 N N . ASP A 1 105 ? 1.709 15.333 19.392 1.00 87.69 105 ASP A N 1
ATOM 811 C CA . ASP A 1 105 ? 1.343 16.137 18.224 1.00 87.69 105 ASP A CA 1
ATOM 812 C C . ASP A 1 105 ? 0.755 15.259 17.102 1.00 87.69 105 ASP A C 1
ATOM 814 O O . ASP A 1 105 ? 0.756 14.030 17.203 1.00 87.69 105 ASP A O 1
ATOM 818 N N . ALA A 1 106 ? 0.212 15.907 16.067 1.00 80.31 106 ALA A N 1
ATOM 819 C CA . ALA A 1 106 ? -0.499 15.254 14.965 1.00 80.31 106 ALA A CA 1
ATOM 820 C C . ALA A 1 106 ? 0.384 14.251 14.193 1.00 80.31 106 ALA A C 1
ATOM 822 O O . ALA A 1 106 ? -0.029 13.119 13.946 1.00 80.31 106 ALA A O 1
ATOM 823 N N . ASP A 1 107 ? 1.627 14.623 13.884 1.00 80.62 107 ASP A N 1
ATOM 824 C CA . ASP A 1 107 ? 2.543 13.761 13.127 1.00 80.62 107 ASP A CA 1
ATOM 825 C C . ASP A 1 107 ? 2.935 12.526 13.954 1.00 80.62 107 ASP A C 1
ATOM 827 O O . ASP A 1 107 ? 2.943 11.388 13.473 1.00 80.62 107 ASP A O 1
ATOM 831 N N . ARG A 1 108 ? 3.218 12.722 15.249 1.00 86.50 108 ARG A N 1
ATOM 832 C CA . ARG A 1 108 ? 3.580 11.623 16.143 1.00 86.50 108 ARG A CA 1
ATOM 833 C C . ARG A 1 108 ? 2.399 10.692 16.386 1.00 86.50 108 ARG A C 1
ATOM 835 O O . ARG A 1 108 ? 2.612 9.479 16.397 1.00 86.50 108 ARG A O 1
ATOM 842 N N . ILE A 1 109 ? 1.192 11.225 16.601 1.00 88.75 109 ILE A N 1
ATOM 843 C CA . ILE A 1 109 ? 0.017 10.381 16.835 1.00 88.75 109 ILE A CA 1
ATOM 844 C C . ILE A 1 109 ? -0.342 9.584 15.583 1.00 88.75 109 ILE A C 1
ATOM 846 O O . ILE A 1 109 ? -0.632 8.405 15.740 1.00 88.75 109 ILE A O 1
ATOM 850 N N . ALA A 1 110 ? -0.223 10.158 14.377 1.00 87.88 110 ALA A N 1
ATOM 851 C CA . ALA A 1 110 ? -0.462 9.458 13.112 1.00 87.88 110 ALA A CA 1
ATOM 852 C C . ALA A 1 110 ? 0.432 8.218 12.969 1.00 87.88 110 ALA A C 1
ATOM 854 O O . ALA A 1 110 ? -0.059 7.122 12.707 1.00 87.88 110 ALA A O 1
ATOM 855 N N . TYR A 1 111 ? 1.731 8.346 13.255 1.00 89.00 111 TYR A N 1
ATOM 856 C CA . TYR A 1 111 ? 2.615 7.181 13.307 1.00 89.00 111 TYR A CA 1
ATOM 857 C C . TYR A 1 111 ? 2.186 6.167 14.371 1.00 89.00 111 TYR A C 1
ATOM 859 O O . TYR A 1 111 ? 2.140 4.969 14.100 1.00 89.00 111 TYR A O 1
ATOM 867 N N . VAL A 1 112 ? 1.924 6.631 15.597 1.00 90.69 112 VAL A N 1
ATOM 868 C CA . VAL A 1 112 ? 1.644 5.738 16.729 1.00 90.69 112 VAL A CA 1
ATOM 869 C C . VAL A 1 112 ? 0.389 4.925 16.461 1.00 90.69 112 VAL A C 1
ATOM 871 O O . VAL A 1 112 ? 0.417 3.711 16.623 1.00 90.69 112 VAL A O 1
ATOM 874 N N . VAL A 1 113 ? -0.703 5.569 16.049 1.00 93.50 113 VAL A N 1
ATOM 875 C CA . VAL A 1 113 ? -1.958 4.858 15.814 1.00 93.50 113 VAL A CA 1
ATOM 876 C C . VAL A 1 113 ? -1.819 3.866 14.663 1.00 93.50 113 VAL A C 1
ATOM 878 O O . VAL A 1 113 ? -2.264 2.733 14.809 1.00 93.50 113 VAL A O 1
ATOM 881 N N . THR A 1 114 ? -1.129 4.231 13.579 1.00 92.94 114 THR A N 1
ATOM 882 C CA . THR A 1 114 ? -0.900 3.327 12.442 1.00 92.94 114 THR A CA 1
ATOM 883 C C . THR A 1 114 ? -0.087 2.104 12.868 1.00 92.94 114 THR A C 1
ATOM 885 O O . THR A 1 114 ? -0.477 0.978 12.577 1.00 92.94 114 THR A O 1
ATOM 888 N N . HIS A 1 115 ? 0.980 2.300 13.648 1.00 92.50 115 HIS A N 1
ATOM 889 C CA . HIS A 1 115 ? 1.794 1.212 14.198 1.00 92.50 115 HIS A CA 1
ATOM 890 C C . HIS A 1 115 ? 0.995 0.279 15.121 1.00 92.50 115 HIS A C 1
ATOM 892 O O . HIS A 1 115 ? 1.064 -0.942 15.004 1.00 92.50 115 HIS A O 1
ATOM 898 N N . GLU A 1 116 ? 0.241 0.845 16.061 1.00 94.25 116 GLU A N 1
ATOM 899 C CA . GLU A 1 116 ? -0.523 0.063 17.033 1.00 94.25 116 GLU A CA 1
ATOM 900 C C . GLU A 1 116 ? -1.700 -0.681 16.377 1.00 94.25 116 GLU A C 1
ATOM 902 O O . GLU A 1 116 ? -1.986 -1.826 16.725 1.00 94.25 116 GLU A O 1
ATOM 907 N N . LEU A 1 117 ? -2.327 -0.099 15.353 1.00 95.25 117 LEU A N 1
ATOM 908 C CA . LEU A 1 117 ? -3.321 -0.802 14.540 1.00 95.25 117 LEU A CA 1
ATOM 909 C C . LEU A 1 117 ? -2.724 -2.008 13.810 1.00 95.25 117 LEU A C 1
ATOM 911 O O . LEU A 1 117 ? -3.357 -3.060 13.797 1.00 95.25 117 LEU A O 1
ATOM 915 N N . GLY A 1 118 ? -1.485 -1.925 13.318 1.00 92.25 118 GLY A N 1
ATOM 916 C CA . GLY A 1 118 ? -0.798 -3.091 12.758 1.00 92.25 118 GLY A CA 1
ATOM 917 C C . GLY A 1 118 ? -0.740 -4.259 13.751 1.00 92.25 118 GLY A C 1
ATOM 918 O O . GLY A 1 118 ? -1.019 -5.402 13.392 1.00 92.25 118 GLY A O 1
ATOM 919 N N . HIS A 1 119 ? -0.489 -3.988 15.037 1.00 91.12 119 HIS A N 1
ATOM 920 C CA . HIS A 1 119 ? -0.575 -5.015 16.082 1.00 91.12 119 HIS A CA 1
ATOM 921 C C . HIS A 1 119 ? -1.992 -5.551 16.301 1.00 91.12 119 HIS A C 1
ATOM 923 O O . HIS A 1 119 ? -2.154 -6.756 16.502 1.00 91.12 119 HIS A O 1
ATOM 929 N N . ALA A 1 120 ? -3.009 -4.688 16.254 1.00 94.69 120 ALA A N 1
ATOM 930 C CA . ALA A 1 120 ? -4.414 -5.090 16.369 1.00 94.69 120 ALA A CA 1
ATOM 931 C C . ALA A 1 120 ? -4.849 -5.997 15.206 1.00 94.69 120 ALA A C 1
ATOM 933 O O . ALA A 1 120 ? -5.741 -6.828 15.367 1.00 94.69 120 ALA A O 1
ATOM 934 N N . LEU A 1 121 ? -4.175 -5.867 14.064 1.00 92.19 121 LEU A N 1
ATOM 935 C CA . LEU A 1 121 ? -4.339 -6.676 12.862 1.00 92.19 121 LEU A CA 1
ATOM 936 C C . LEU A 1 121 ? -3.379 -7.877 12.814 1.00 92.19 121 LEU A C 1
ATOM 938 O O . LEU A 1 121 ? -3.322 -8.580 11.812 1.00 92.19 121 LEU A O 1
ATOM 942 N N . GLY A 1 122 ? -2.638 -8.161 13.887 1.00 86.38 122 GLY A N 1
ATOM 943 C CA . GLY A 1 122 ? -1.808 -9.366 13.998 1.00 86.38 122 GLY A CA 1
ATOM 944 C C . GLY A 1 122 ? -0.361 -9.224 13.513 1.00 86.38 122 GLY A C 1
ATOM 945 O O . GLY A 1 122 ? 0.420 -10.176 13.646 1.00 86.38 122 GLY A O 1
ATOM 946 N N . LEU A 1 123 ? 0.045 -8.046 13.025 1.00 86.19 123 LEU A N 1
ATOM 947 C CA . LEU A 1 123 ? 1.438 -7.763 12.682 1.00 86.19 123 LEU A CA 1
ATOM 948 C C . LEU A 1 123 ? 2.284 -7.573 13.950 1.00 86.19 123 LEU A C 1
ATOM 950 O O . LEU A 1 123 ? 1.820 -7.254 15.047 1.00 86.19 123 LEU A O 1
ATOM 954 N N . LYS A 1 124 ? 3.587 -7.774 13.810 1.00 79.25 124 LYS A N 1
ATOM 955 C CA . LYS A 1 124 ? 4.590 -7.686 14.870 1.00 79.25 124 LYS A CA 1
ATOM 956 C C . LYS A 1 124 ? 5.750 -6.835 14.408 1.00 79.25 124 LYS A C 1
ATOM 958 O O . LYS A 1 124 ? 5.940 -6.613 13.221 1.00 79.25 124 LYS A O 1
ATOM 963 N N . HIS A 1 125 ? 6.589 -6.435 15.356 1.00 81.19 125 HIS A N 1
ATOM 964 C CA . HIS A 1 125 ? 7.858 -5.811 15.010 1.00 81.19 125 HIS A CA 1
ATOM 965 C C . HIS A 1 125 ? 8.711 -6.747 14.138 1.00 81.19 125 HIS A C 1
ATOM 967 O O . HIS A 1 125 ? 8.716 -7.962 14.367 1.00 81.19 125 HIS A O 1
ATOM 973 N N . PRO A 1 126 ? 9.473 -6.202 13.178 1.00 72.69 126 PRO A N 1
ATOM 974 C CA . PRO A 1 126 ? 10.297 -6.985 12.268 1.00 72.69 126 PRO A CA 1
ATOM 975 C C . PRO A 1 126 ? 11.366 -7.777 13.034 1.00 72.69 126 PRO A C 1
ATOM 977 O O . PRO A 1 126 ? 12.189 -7.210 13.762 1.00 72.69 126 PRO A O 1
ATOM 980 N N . THR A 1 127 ? 11.374 -9.102 12.846 1.00 58.84 127 THR A N 1
ATOM 981 C CA . THR A 1 127 ? 12.357 -10.031 13.434 1.00 58.84 127 THR A CA 1
ATOM 982 C C . THR A 1 127 ? 13.033 -10.872 12.347 1.00 58.84 127 THR A C 1
ATOM 984 O O . THR A 1 127 ? 12.396 -11.272 11.374 1.00 58.84 127 THR A O 1
ATOM 987 N N . ARG A 1 128 ? 14.339 -11.143 12.489 1.00 51.19 128 ARG A N 1
ATOM 988 C CA . ARG A 1 128 ? 15.142 -11.900 11.505 1.00 51.19 128 ARG A CA 1
ATOM 989 C C . ARG A 1 128 ? 15.131 -13.413 11.796 1.00 51.19 128 ARG A C 1
ATOM 991 O O . ARG A 1 128 ? 15.195 -13.821 12.955 1.00 51.19 128 ARG A O 1
ATOM 998 N N . LEU A 1 129 ? 15.080 -14.243 10.747 1.00 45.19 129 LEU A N 1
ATOM 999 C CA . LEU A 1 129 ? 14.872 -15.703 10.805 1.00 45.19 129 LEU A CA 1
ATOM 1000 C C . LEU A 1 129 ? 16.089 -16.584 11.179 1.00 45.19 129 LEU A C 1
ATOM 1002 O O . LEU A 1 129 ? 15.913 -17.788 11.361 1.00 45.19 129 LEU A O 1
ATOM 1006 N N . ASP A 1 130 ? 17.308 -16.056 11.309 1.00 41.62 130 ASP A N 1
ATOM 1007 C CA . ASP A 1 130 ? 18.547 -16.858 11.346 1.00 41.62 130 ASP A CA 1
ATOM 1008 C C . ASP A 1 130 ? 19.271 -16.969 12.709 1.00 41.62 130 ASP A C 1
ATOM 1010 O O . ASP A 1 130 ? 20.414 -17.424 12.740 1.00 41.62 130 ASP A O 1
ATOM 1014 N N . PHE A 1 131 ? 18.642 -16.671 13.859 1.00 32.06 131 PHE A N 1
ATOM 1015 C CA . PHE A 1 131 ? 19.305 -16.835 15.173 1.00 32.06 131 PHE A CA 1
ATOM 1016 C C . PHE A 1 131 ? 18.430 -17.425 16.303 1.00 32.06 131 PHE A C 1
ATOM 1018 O O . PHE A 1 131 ? 17.342 -16.947 16.608 1.00 32.06 131 PHE A O 1
ATOM 1025 N N . THR A 1 132 ? 18.951 -18.459 16.979 1.00 32.66 132 THR A N 1
ATOM 1026 C CA . THR A 1 132 ? 18.408 -19.088 18.210 1.00 32.66 132 THR A CA 1
ATOM 1027 C C . THR A 1 132 ? 18.831 -18.359 19.507 1.00 32.66 132 THR A C 1
ATOM 1029 O O . THR A 1 132 ? 19.840 -17.656 19.506 1.00 32.66 132 THR A O 1
ATOM 1032 N N . PRO A 1 133 ? 18.097 -18.522 20.632 1.00 45.38 133 PRO A N 1
ATOM 1033 C CA . PRO A 1 133 ? 17.649 -17.404 21.469 1.00 45.38 133 PRO A CA 1
ATOM 1034 C C . PRO A 1 133 ? 18.483 -17.150 22.735 1.00 45.38 133 PRO A C 1
ATOM 1036 O O . PRO A 1 133 ? 18.886 -18.085 23.425 1.00 45.38 133 PRO A O 1
ATOM 1039 N N . ALA A 1 134 ? 18.603 -15.878 23.125 1.00 31.95 134 ALA A N 1
ATOM 1040 C CA . ALA A 1 134 ? 18.804 -15.480 24.518 1.00 31.95 134 ALA A CA 1
ATOM 1041 C C . ALA A 1 134 ? 18.277 -14.054 24.753 1.00 31.95 134 ALA A C 1
ATOM 1043 O O . ALA A 1 134 ? 18.831 -13.102 24.225 1.00 31.95 134 ALA A O 1
ATOM 1044 N N . SER A 1 135 ? 17.211 -13.955 25.557 1.00 41.00 135 SER A N 1
ATOM 1045 C CA . SER A 1 135 ? 16.735 -12.766 26.288 1.00 41.00 135 SER A CA 1
ATOM 1046 C C . SER A 1 135 ? 16.794 -11.413 25.555 1.00 41.00 135 SER A C 1
ATOM 1048 O O . SER A 1 135 ? 17.843 -10.777 25.539 1.00 41.00 135 SER A O 1
ATOM 1050 N N . GLN A 1 136 ? 15.612 -10.935 25.132 1.00 42.62 136 GLN A N 1
ATOM 1051 C CA . GLN A 1 136 ? 15.326 -9.728 24.326 1.00 42.62 136 GLN A CA 1
ATOM 1052 C C . GLN A 1 136 ? 15.412 -10.055 22.822 1.00 42.62 136 GLN A C 1
ATOM 1054 O O . GLN A 1 136 ? 16.496 -10.213 22.276 1.00 42.62 136 GLN A O 1
ATOM 1059 N N . GLY A 1 137 ? 14.258 -10.291 22.183 1.00 37.59 137 GLY A N 1
ATOM 1060 C CA . GLY A 1 137 ? 14.176 -10.772 20.794 1.00 37.59 137 GLY A CA 1
ATOM 1061 C C . GLY A 1 137 ? 14.872 -9.839 19.783 1.00 37.59 137 GLY A C 1
ATOM 1062 O O . GLY A 1 137 ? 14.981 -8.643 20.045 1.00 37.59 137 GLY A O 1
ATOM 1063 N N . PRO A 1 138 ? 15.377 -10.359 18.648 1.00 44.09 138 PRO A N 1
ATOM 1064 C CA . PRO A 1 138 ? 16.286 -9.620 17.776 1.00 44.09 138 PRO A CA 1
ATOM 1065 C C . PRO A 1 138 ? 15.526 -8.658 16.852 1.00 44.09 138 PRO A C 1
ATOM 1067 O O . PRO A 1 138 ? 14.821 -9.099 15.944 1.00 44.09 138 PRO A O 1
ATOM 1070 N N . HIS A 1 139 ? 15.709 -7.350 17.041 1.00 48.97 139 HIS A N 1
ATOM 1071 C CA . HIS A 1 139 ? 15.373 -6.358 16.016 1.00 48.97 139 HIS A CA 1
ATOM 1072 C C . HIS A 1 139 ? 16.255 -6.589 14.781 1.00 48.97 139 HIS A C 1
ATOM 1074 O O . HIS A 1 139 ? 17.460 -6.832 14.912 1.00 48.97 139 HIS A O 1
ATOM 1080 N N . ALA A 1 140 ? 15.674 -6.524 13.583 1.00 44.50 140 ALA A N 1
ATOM 1081 C CA . ALA A 1 140 ? 16.457 -6.501 12.352 1.00 44.50 140 ALA A CA 1
ATOM 1082 C C . ALA A 1 140 ? 17.431 -5.292 12.351 1.00 44.50 140 ALA A C 1
ATOM 1084 O O . ALA A 1 140 ? 17.126 -4.264 12.964 1.00 44.50 140 ALA A O 1
ATOM 1085 N N . PRO A 1 141 ? 18.625 -5.396 11.731 1.00 45.72 141 PRO A N 1
ATOM 1086 C CA . PRO A 1 141 ? 19.610 -4.314 11.745 1.00 45.72 141 PRO A CA 1
ATOM 1087 C C . PRO A 1 141 ? 19.015 -3.014 11.187 1.00 45.72 141 PRO A C 1
ATOM 1089 O O . PRO A 1 141 ? 18.338 -3.047 10.165 1.00 45.72 141 PRO A O 1
ATOM 1092 N N . ALA A 1 142 ? 19.320 -1.869 11.807 1.00 45.50 142 ALA A N 1
ATOM 1093 C CA . ALA A 1 142 ? 18.823 -0.546 11.394 1.00 45.50 142 ALA A CA 1
ATOM 1094 C C . ALA A 1 142 ? 19.205 -0.140 9.951 1.00 45.50 142 ALA A C 1
ATOM 1096 O O . ALA A 1 142 ? 18.660 0.814 9.414 1.00 45.50 142 ALA A O 1
ATOM 1097 N N . GLU A 1 143 ? 20.145 -0.858 9.331 1.00 46.44 143 GLU A N 1
ATOM 1098 C CA . GLU A 1 143 ? 20.556 -0.692 7.930 1.00 46.44 143 GLU A CA 1
ATOM 1099 C C . GLU A 1 143 ? 19.645 -1.449 6.938 1.00 46.44 143 GLU A C 1
ATOM 1101 O O . GLU A 1 143 ? 19.769 -1.251 5.735 1.00 46.44 143 GLU A O 1
ATOM 1106 N N . MET A 1 144 ? 18.766 -2.337 7.425 1.00 51.09 144 MET A N 1
ATOM 1107 C CA . MET A 1 144 ? 17.908 -3.225 6.618 1.00 51.09 144 MET A CA 1
ATOM 1108 C C . MET A 1 144 ? 16.420 -2.913 6.733 1.00 51.09 144 MET A C 1
ATOM 1110 O O . MET A 1 144 ? 15.655 -3.291 5.857 1.00 51.09 144 MET A O 1
ATOM 1114 N N . VAL A 1 145 ? 16.006 -2.271 7.823 1.00 56.25 145 VAL A N 1
ATOM 1115 C CA . VAL A 1 145 ? 14.621 -1.862 8.016 1.00 56.25 145 VAL A CA 1
ATOM 1116 C C . VAL A 1 145 ? 14.616 -0.363 8.183 1.00 56.25 145 VAL A C 1
ATOM 1118 O O . VAL A 1 145 ? 15.310 0.172 9.047 1.00 56.25 145 VAL A O 1
ATOM 1121 N N . THR A 1 146 ? 13.861 0.305 7.328 1.00 63.38 146 THR A N 1
ATOM 1122 C CA . THR A 1 146 ? 13.638 1.744 7.404 1.00 63.38 146 THR A CA 1
ATOM 1123 C C . THR A 1 146 ? 12.152 1.994 7.608 1.00 63.38 146 THR A C 1
ATOM 1125 O O . THR A 1 146 ? 11.343 1.097 7.373 1.00 63.38 146 THR A O 1
ATOM 1128 N N . ALA A 1 147 ? 11.781 3.218 7.986 1.00 58.56 147 ALA A N 1
ATOM 1129 C CA . ALA A 1 147 ? 10.371 3.607 8.031 1.00 58.56 147 ALA A CA 1
ATOM 1130 C C . ALA A 1 147 ? 9.663 3.432 6.679 1.00 58.56 147 AL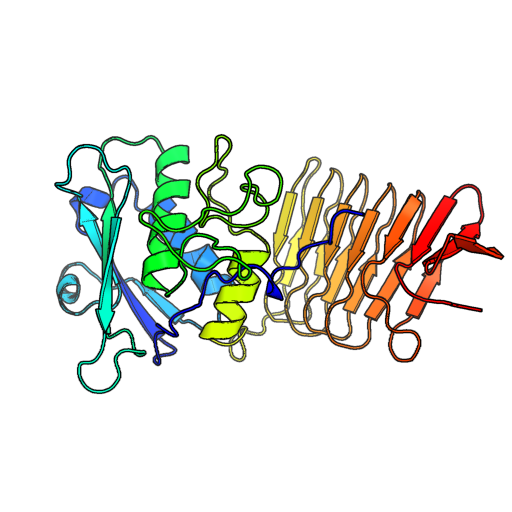A A C 1
ATOM 1132 O O . ALA A 1 147 ? 8.463 3.229 6.657 1.00 58.56 147 ALA A O 1
ATOM 1133 N N . LYS A 1 148 ? 10.420 3.415 5.573 1.00 65.12 148 LYS A N 1
ATOM 1134 C CA . LYS A 1 148 ? 9.893 3.156 4.229 1.00 65.12 148 LYS A CA 1
ATOM 1135 C C . LYS A 1 148 ? 9.544 1.686 3.985 1.00 65.12 148 LYS A C 1
ATOM 1137 O O . LYS A 1 148 ? 8.784 1.386 3.078 1.00 65.12 148 LYS A O 1
ATOM 1142 N N . SER A 1 149 ? 10.147 0.771 4.744 1.00 71.44 149 SER A N 1
ATOM 1143 C CA . SER A 1 149 ? 9.955 -0.672 4.566 1.00 71.44 149 SER A CA 1
ATOM 1144 C C . SER A 1 149 ? 8.784 -1.187 5.398 1.00 71.44 149 SER A C 1
ATOM 1146 O O . SER A 1 149 ? 8.057 -2.058 4.943 1.00 71.44 149 SER A O 1
ATOM 1148 N N . THR A 1 150 ? 8.610 -0.673 6.619 1.00 78.44 150 THR A N 1
ATOM 1149 C CA . THR A 1 150 ? 7.508 -1.063 7.508 1.00 78.44 150 THR A CA 1
ATOM 1150 C C . THR A 1 150 ? 7.269 -0.013 8.594 1.00 78.44 150 THR A C 1
ATOM 1152 O O . THR A 1 150 ? 8.215 0.474 9.218 1.00 78.44 150 THR A O 1
ATOM 1155 N N . ILE A 1 151 ? 6.009 0.273 8.903 1.00 85.19 151 ILE A N 1
ATOM 1156 C CA . ILE A 1 151 ? 5.571 1.077 10.045 1.00 85.19 151 ILE A CA 1
ATOM 1157 C C . ILE A 1 151 ? 5.837 0.355 11.372 1.00 85.19 151 ILE A C 1
ATOM 1159 O O . ILE A 1 151 ? 6.023 0.994 12.412 1.00 85.19 151 ILE A O 1
ATOM 1163 N N . MET A 1 152 ? 5.946 -0.978 11.349 1.00 85.94 152 MET A N 1
ATOM 1164 C CA . MET A 1 152 ? 6.123 -1.838 12.523 1.00 85.94 152 MET A CA 1
ATOM 1165 C C . MET A 1 152 ? 7.540 -1.801 13.111 1.00 85.94 152 MET A C 1
ATOM 1167 O O . MET A 1 152 ? 7.824 -2.487 14.091 1.00 85.94 152 MET A O 1
ATOM 1171 N N . GLY A 1 153 ? 8.469 -1.021 12.558 1.00 77.69 153 GLY A N 1
ATOM 1172 C CA . GLY A 1 153 ? 9.803 -0.848 13.136 1.00 77.69 153 GLY A CA 1
ATOM 1173 C C . GLY A 1 153 ? 9.964 0.407 14.004 1.00 77.69 153 GLY A C 1
ATOM 1174 O O . GLY A 1 153 ? 9.144 1.324 14.003 1.00 77.69 153 GLY A O 1
ATOM 1175 N N . TYR A 1 154 ? 11.065 0.461 14.759 1.00 70.31 154 TYR A N 1
ATOM 1176 C CA . TYR A 1 154 ? 11.413 1.593 15.625 1.00 70.31 154 TYR A CA 1
ATOM 1177 C C . TYR A 1 154 ? 12.438 2.517 14.943 1.00 70.31 154 TYR A C 1
ATOM 1179 O O . TYR A 1 154 ? 13.643 2.291 15.059 1.00 70.31 154 TYR A O 1
ATOM 1187 N N . PHE A 1 155 ? 11.981 3.576 14.263 1.00 65.06 155 PHE A N 1
ATOM 1188 C CA . PHE A 1 155 ? 12.855 4.480 13.483 1.00 65.06 155 PHE A CA 1
ATOM 1189 C C . PHE A 1 155 ? 12.954 5.902 14.043 1.00 65.06 155 PHE A C 1
ATOM 1191 O O . PHE A 1 155 ? 12.214 6.278 14.951 1.00 65.06 155 PHE A O 1
ATOM 1198 N N . ALA A 1 156 ? 13.903 6.693 13.541 1.00 51.72 156 ALA A N 1
ATOM 1199 C CA . ALA A 1 156 ? 14.042 8.111 13.891 1.00 51.72 156 ALA A CA 1
ATOM 1200 C C . ALA A 1 156 ? 13.181 9.022 12.996 1.00 51.72 156 ALA A C 1
ATOM 1202 O O . ALA A 1 156 ? 12.634 10.004 13.487 1.00 51.72 156 ALA A O 1
ATOM 1203 N N . GLU A 1 157 ? 13.029 8.667 11.720 1.00 57.91 157 GLU A N 1
ATOM 1204 C CA . GLU A 1 157 ? 12.130 9.315 10.757 1.00 57.91 157 GLU A CA 1
ATOM 1205 C C . GLU A 1 157 ? 10.871 8.457 10.626 1.00 57.91 157 GLU A C 1
ATOM 1207 O O . GLU A 1 157 ? 10.982 7.234 10.574 1.00 57.91 157 GLU A O 1
ATOM 1212 N N . ARG A 1 158 ? 9.688 9.074 10.698 1.00 68.88 158 ARG A N 1
ATOM 1213 C CA . ARG A 1 158 ? 8.384 8.402 10.794 1.00 68.88 158 ARG A CA 1
ATOM 1214 C C . ARG A 1 158 ? 7.336 9.299 10.136 1.00 68.88 158 ARG A C 1
ATOM 1216 O O . ARG A 1 158 ? 7.065 10.368 10.672 1.00 68.88 158 ARG A O 1
ATOM 1223 N N . ASP A 1 159 ? 6.789 8.891 9.001 1.00 70.75 159 ASP A N 1
ATOM 1224 C CA . ASP A 1 159 ? 5.753 9.622 8.250 1.00 70.75 159 ASP A CA 1
ATOM 1225 C C . ASP A 1 159 ? 4.327 9.132 8.555 1.00 70.75 159 ASP A C 1
ATOM 1227 O O . ASP A 1 159 ? 3.362 9.797 8.197 1.00 70.75 159 ASP A O 1
ATOM 1231 N N . GLY A 1 160 ? 4.196 8.013 9.276 1.00 80.31 160 GLY A N 1
ATOM 1232 C CA . GLY A 1 160 ? 2.900 7.442 9.643 1.00 80.31 160 GLY A CA 1
ATOM 1233 C C . GLY A 1 160 ? 2.210 6.697 8.506 1.00 80.31 160 GLY A C 1
ATOM 1234 O O . GLY A 1 160 ? 1.004 6.478 8.596 1.00 80.31 160 GLY A O 1
ATOM 1235 N N . MET A 1 161 ? 2.977 6.316 7.482 1.00 84.38 161 MET A N 1
ATOM 1236 C CA . MET A 1 161 ? 2.492 5.591 6.315 1.00 84.38 161 MET A CA 1
ATOM 1237 C C . MET A 1 161 ? 2.854 4.108 6.376 1.00 84.38 161 MET A C 1
ATOM 1239 O O . MET A 1 161 ? 3.864 3.728 6.979 1.00 84.38 161 MET A O 1
ATOM 1243 N N . LEU A 1 162 ? 2.038 3.270 5.737 1.00 83.12 162 LEU A N 1
ATOM 1244 C CA . LEU A 1 162 ? 2.384 1.868 5.509 1.00 83.12 162 LEU A CA 1
ATOM 1245 C C . LEU A 1 162 ? 3.583 1.756 4.560 1.00 83.12 162 LEU A C 1
ATOM 1247 O O . LEU A 1 162 ? 3.656 2.417 3.520 1.00 83.12 162 LEU A O 1
ATOM 1251 N N . GLY A 1 163 ? 4.531 0.902 4.934 1.00 78.19 163 GLY A N 1
ATOM 1252 C CA . GLY A 1 163 ? 5.611 0.464 4.065 1.00 78.19 163 GLY A CA 1
ATOM 1253 C C . GLY A 1 163 ? 5.218 -0.779 3.269 1.00 78.19 163 GLY A C 1
ATOM 1254 O O . GLY A 1 163 ? 4.283 -1.499 3.620 1.00 78.19 163 GLY A O 1
ATOM 1255 N N . GLU A 1 164 ? 5.998 -1.072 2.231 1.00 73.25 164 GLU A N 1
ATOM 1256 C CA . GLU A 1 164 ? 5.804 -2.221 1.333 1.00 73.25 164 GLU A CA 1
ATOM 1257 C C . GLU A 1 164 ? 5.596 -3.548 2.094 1.00 73.25 164 GLU A C 1
ATOM 1259 O O . GLU A 1 164 ? 4.739 -4.361 1.748 1.00 73.25 164 GLU A O 1
ATOM 1264 N N . TRP A 1 165 ? 6.338 -3.771 3.186 1.00 75.62 165 TRP A N 1
ATOM 1265 C CA . TRP A 1 165 ? 6.238 -5.020 3.943 1.00 75.62 165 TRP A CA 1
ATOM 1266 C C . TRP A 1 165 ? 4.976 -5.101 4.798 1.00 75.62 165 TRP A C 1
ATOM 1268 O O . TRP A 1 165 ? 4.540 -6.209 5.108 1.00 75.62 165 TRP A O 1
ATOM 1278 N N . ASP A 1 166 ? 4.395 -3.966 5.192 1.00 81.31 166 ASP A N 1
ATOM 1279 C CA . ASP A 1 166 ? 3.134 -3.952 5.935 1.00 81.31 166 ASP A CA 1
ATOM 1280 C C . ASP A 1 166 ? 1.995 -4.410 5.034 1.00 81.31 166 ASP A C 1
ATOM 1282 O O . ASP A 1 166 ? 1.251 -5.310 5.419 1.00 81.31 166 ASP A O 1
ATOM 1286 N N . VAL A 1 167 ? 1.932 -3.859 3.818 1.00 76.88 167 VAL A N 1
ATOM 1287 C CA . VAL A 1 167 ? 0.945 -4.221 2.791 1.00 76.88 167 VAL A CA 1
ATOM 1288 C C . VAL A 1 167 ? 1.075 -5.702 2.434 1.00 76.88 167 VAL A C 1
ATOM 1290 O O . VAL A 1 167 ? 0.103 -6.450 2.509 1.00 76.88 167 VAL A O 1
ATOM 1293 N N . GLN A 1 168 ? 2.293 -6.183 2.164 1.00 73.56 168 GLN A N 1
ATOM 1294 C CA . GLN A 1 168 ? 2.533 -7.606 1.891 1.00 73.56 168 GLN A CA 1
ATOM 1295 C C . GLN A 1 168 ? 2.112 -8.514 3.058 1.00 73.56 168 GLN A C 1
ATOM 1297 O O . GLN A 1 168 ? 1.534 -9.582 2.842 1.00 73.56 168 GLN A O 1
ATOM 1302 N N . ALA A 1 169 ? 2.400 -8.116 4.301 1.00 76.56 169 ALA A N 1
ATOM 1303 C CA . ALA A 1 169 ? 2.028 -8.896 5.478 1.00 76.56 169 ALA A CA 1
ATOM 1304 C C . ALA A 1 169 ? 0.512 -8.915 5.703 1.00 76.56 169 ALA A C 1
ATOM 1306 O O . ALA A 1 169 ? -0.030 -9.953 6.079 1.00 76.56 169 ALA A O 1
ATOM 1307 N N . LEU A 1 170 ? -0.160 -7.793 5.463 1.00 80.31 170 LEU A N 1
ATOM 1308 C CA . LEU A 1 170 ? -1.600 -7.664 5.620 1.00 80.31 170 LEU A CA 1
ATOM 1309 C C . LEU A 1 170 ? -2.351 -8.473 4.556 1.00 80.31 170 LEU A C 1
ATOM 1311 O O . LEU A 1 170 ? -3.203 -9.291 4.908 1.00 80.31 170 LEU A O 1
ATOM 1315 N N . ASN A 1 171 ? -1.922 -8.374 3.295 1.00 72.81 171 ASN A N 1
ATOM 1316 C CA . ASN A 1 171 ? -2.411 -9.186 2.179 1.00 72.81 171 ASN A CA 1
ATOM 1317 C C . ASN A 1 171 ? -2.268 -10.692 2.439 1.00 72.81 171 ASN A C 1
ATOM 1319 O O . ASN A 1 171 ? -3.129 -11.486 2.056 1.00 72.81 171 ASN A O 1
ATOM 1323 N N . ALA A 1 172 ? -1.193 -11.109 3.114 1.00 72.25 172 ALA A N 1
ATOM 1324 C CA . ALA A 1 172 ? -0.989 -12.507 3.483 1.00 72.25 172 ALA A CA 1
ATOM 1325 C C . ALA A 1 172 ? -1.939 -12.999 4.593 1.00 72.25 172 ALA A C 1
ATOM 1327 O O . ALA A 1 172 ? -2.204 -14.201 4.657 1.00 72.25 172 ALA A O 1
ATOM 1328 N N . LEU A 1 173 ? -2.416 -12.111 5.475 1.00 75.81 173 LEU A N 1
ATOM 1329 C CA . LEU A 1 173 ? -3.307 -12.460 6.588 1.00 75.81 173 LEU A CA 1
ATOM 1330 C C . LEU A 1 173 ? -4.780 -12.403 6.200 1.00 75.81 173 LEU A C 1
ATOM 1332 O O . LEU A 1 173 ? -5.523 -13.326 6.528 1.00 75.81 173 LEU A O 1
ATOM 1336 N N . TYR A 1 174 ? -5.187 -11.337 5.519 1.00 78.75 174 TYR A N 1
ATOM 1337 C CA . TYR A 1 174 ? -6.600 -11.051 5.282 1.00 78.75 174 TYR A CA 1
ATOM 1338 C C . TYR A 1 174 ? -7.047 -11.330 3.861 1.00 78.75 174 TYR A C 1
ATOM 1340 O O . TYR A 1 174 ? -8.238 -11.318 3.609 1.00 78.75 174 TYR A O 1
ATOM 1348 N N . GLY A 1 175 ? -6.124 -11.720 2.982 1.00 61.81 175 GLY A N 1
ATOM 1349 C CA . GLY A 1 175 ? -6.382 -11.694 1.554 1.00 61.81 175 GLY A CA 1
ATOM 1350 C C . GLY A 1 175 ? -6.159 -10.271 1.031 1.00 61.81 175 GLY A C 1
ATOM 1351 O O . GLY A 1 175 ? -6.349 -9.301 1.767 1.00 61.81 175 GLY A O 1
ATOM 1352 N N . PRO A 1 176 ? -5.682 -10.109 -0.208 1.00 49.03 176 PRO A N 1
ATOM 1353 C CA . PRO A 1 176 ? -5.717 -8.797 -0.847 1.00 49.03 176 PRO A CA 1
ATOM 1354 C C . PRO A 1 176 ? -7.172 -8.522 -1.280 1.00 49.03 176 PRO A C 1
ATOM 1356 O O . PRO A 1 176 ? -7.880 -9.506 -1.493 1.00 49.03 176 PRO A O 1
ATOM 1359 N N . GLU A 1 177 ? -7.657 -7.277 -1.413 1.00 51.66 177 GLU A N 1
ATOM 1360 C CA . GLU A 1 177 ? -9.114 -7.045 -1.514 1.00 51.66 177 GLU A CA 1
ATOM 1361 C C . GLU A 1 177 ? -9.784 -7.706 -2.748 1.00 51.66 177 GLU A C 1
ATOM 1363 O O . GLU A 1 177 ? -9.458 -7.404 -3.894 1.00 51.66 177 GLU A O 1
ATOM 1368 N N . ARG A 1 178 ? -10.660 -8.698 -2.551 1.00 47.00 178 ARG A N 1
ATOM 1369 C CA . ARG A 1 178 ? -11.387 -9.437 -3.602 1.00 47.00 178 ARG A CA 1
ATOM 1370 C C . ARG A 1 178 ? -12.748 -8.831 -3.931 1.00 47.00 178 ARG A C 1
ATOM 1372 O O . ARG A 1 178 ? -13.264 -9.112 -5.010 1.00 47.00 178 ARG A O 1
ATOM 1379 N N . ASP A 1 179 ? -13.313 -8.023 -3.032 1.00 43.06 179 ASP A N 1
ATOM 1380 C CA . ASP A 1 179 ? -14.711 -7.572 -3.117 1.00 43.06 179 ASP A CA 1
ATOM 1381 C C . ASP A 1 179 ? -14.894 -6.039 -3.248 1.00 43.06 179 ASP A C 1
ATOM 1383 O O . ASP A 1 179 ? -16.034 -5.562 -3.263 1.00 43.06 179 ASP A O 1
ATOM 1387 N N . LYS A 1 180 ? -13.810 -5.265 -3.425 1.00 50.59 180 LYS A N 1
ATOM 1388 C CA . LYS A 1 180 ? -13.829 -3.802 -3.650 1.00 50.59 180 LYS A CA 1
ATOM 1389 C C . LYS A 1 180 ? -13.088 -3.337 -4.922 1.00 50.59 180 LYS A C 1
ATOM 1391 O O . LYS A 1 180 ? -12.746 -2.173 -4.995 1.00 50.59 180 LYS A O 1
ATOM 1396 N N . ALA A 1 181 ? -12.939 -4.181 -5.950 1.00 56.75 181 ALA A N 1
ATOM 1397 C CA . ALA A 1 181 ? -12.348 -3.774 -7.236 1.00 56.75 181 ALA A CA 1
ATOM 1398 C C . ALA A 1 181 ? -13.069 -2.549 -7.846 1.00 56.75 181 ALA A C 1
ATOM 1400 O O . ALA A 1 181 ? -14.164 -2.674 -8.415 1.00 56.75 181 ALA A O 1
ATOM 1401 N N . ILE A 1 182 ? -12.489 -1.363 -7.678 1.00 64.12 182 ILE A N 1
ATOM 1402 C CA . ILE A 1 182 ? -12.933 -0.104 -8.268 1.00 64.12 182 ILE A CA 1
ATOM 1403 C C . ILE A 1 182 ? -11.723 0.456 -8.992 1.00 64.12 182 ILE A C 1
ATOM 1405 O O . ILE A 1 182 ? -10.795 0.895 -8.343 1.00 64.12 182 ILE A O 1
ATOM 1409 N N . ASP A 1 183 ? -11.799 0.503 -10.319 1.00 83.88 183 ASP A N 1
ATOM 1410 C CA . ASP A 1 183 ? -10.795 1.173 -11.141 1.00 83.88 183 ASP A CA 1
ATOM 1411 C C . ASP A 1 183 ? -10.657 2.650 -10.715 1.00 83.88 183 ASP A C 1
ATOM 1413 O O . ASP A 1 183 ? -11.589 3.456 -10.889 1.00 83.88 183 ASP A O 1
ATOM 1417 N N . ASP A 1 184 ? -9.495 3.009 -10.187 1.00 78.19 184 ASP A N 1
ATOM 1418 C CA . ASP A 1 184 ? -9.151 4.342 -9.724 1.00 78.19 184 ASP A CA 1
ATOM 1419 C C . ASP A 1 184 ? -8.214 5.069 -10.702 1.00 78.19 184 ASP A C 1
ATOM 1421 O O . ASP A 1 184 ? -7.400 4.493 -11.419 1.00 78.19 184 ASP A O 1
ATOM 1425 N N . GLU A 1 185 ? -8.332 6.399 -10.745 1.00 91.94 185 GLU A N 1
ATOM 1426 C CA . GLU A 1 185 ? -7.404 7.265 -11.480 1.00 91.94 185 GLU A CA 1
ATOM 1427 C C . GLU A 1 185 ? -6.726 8.221 -10.491 1.00 91.94 185 GLU A C 1
ATOM 1429 O O . GLU A 1 185 ? -7.333 9.190 -10.015 1.00 91.94 185 GLU A O 1
ATOM 1434 N N . ILE A 1 186 ? -5.456 7.960 -10.180 1.00 83.19 186 ILE A N 1
ATOM 1435 C CA . ILE A 1 186 ? -4.720 8.623 -9.100 1.00 83.19 186 ILE A CA 1
ATOM 1436 C C . ILE A 1 186 ? -3.597 9.481 -9.676 1.00 83.19 186 ILE A C 1
ATOM 1438 O O . ILE A 1 186 ? -2.768 9.025 -10.457 1.00 83.19 186 ILE A O 1
ATOM 1442 N N . HIS A 1 187 ? -3.545 10.748 -9.256 1.00 92.69 187 HIS A N 1
ATOM 1443 C CA . HIS A 1 187 ? -2.556 11.719 -9.728 1.00 92.69 187 HIS A CA 1
ATOM 1444 C C . HIS A 1 187 ? -1.723 12.277 -8.575 1.00 92.69 187 HIS A C 1
ATOM 1446 O O . HIS A 1 187 ? -2.252 12.917 -7.662 1.00 92.69 187 HIS A O 1
ATOM 1452 N N . GLY A 1 188 ? -0.410 12.099 -8.676 1.00 91.12 188 GLY A N 1
ATOM 1453 C CA . GLY A 1 188 ? 0.611 12.808 -7.921 1.00 91.12 188 GLY A CA 1
ATOM 1454 C C . GLY A 1 188 ? 0.735 14.279 -8.333 1.00 91.12 188 GLY A C 1
ATOM 1455 O O . GLY A 1 188 ? 0.003 14.798 -9.181 1.00 91.12 188 GLY A O 1
ATOM 1456 N N . GLY A 1 189 ? 1.664 14.982 -7.700 1.00 82.44 189 GLY A N 1
ATOM 1457 C CA . GLY A 1 189 ? 1.967 16.394 -7.895 1.00 82.44 189 GLY A CA 1
ATOM 1458 C C . GLY A 1 189 ? 3.385 16.624 -8.419 1.00 82.44 189 GLY A C 1
ATOM 1459 O O . GLY A 1 189 ? 3.936 15.813 -9.143 1.00 82.44 189 GLY A O 1
ATOM 1460 N N . ASP A 1 190 ? 3.965 17.779 -8.078 1.00 90.62 190 ASP A N 1
ATOM 1461 C CA . ASP A 1 190 ? 5.307 18.187 -8.535 1.00 90.62 190 ASP A CA 1
ATOM 1462 C C . ASP A 1 190 ? 6.451 17.774 -7.572 1.00 90.62 190 ASP A C 1
ATOM 1464 O O . ASP A 1 190 ? 7.568 18.296 -7.666 1.00 90.62 190 ASP A O 1
ATOM 1468 N N . GLY A 1 191 ? 6.188 16.924 -6.579 1.00 87.31 191 GLY A N 1
ATOM 1469 C CA . GLY A 1 191 ? 7.222 16.440 -5.665 1.00 87.31 191 GLY A CA 1
ATOM 1470 C C . GLY A 1 191 ? 6.924 15.035 -5.173 1.00 87.31 191 GLY A C 1
ATOM 1471 O O . GLY A 1 191 ? 5.796 14.599 -5.299 1.00 87.31 191 GLY A O 1
ATOM 1472 N N . ALA A 1 192 ? 7.913 14.395 -4.541 1.00 86.31 192 ALA A N 1
ATOM 1473 C CA . ALA A 1 192 ? 7.862 12.985 -4.146 1.00 86.31 192 ALA A CA 1
ATOM 1474 C C . ALA A 1 192 ? 6.539 12.568 -3.475 1.00 86.31 192 ALA A C 1
ATOM 1476 O O . ALA A 1 192 ? 6.184 13.055 -2.392 1.00 86.31 192 ALA A O 1
ATOM 1477 N N . ASN A 1 193 ? 5.833 11.645 -4.114 1.00 79.81 193 ASN A N 1
ATOM 1478 C CA . ASN A 1 193 ? 4.548 11.105 -3.708 1.00 79.81 193 ASN A CA 1
ATOM 1479 C C . ASN A 1 193 ? 4.628 9.613 -3.399 1.00 79.81 193 ASN A C 1
ATOM 1481 O O . ASN A 1 193 ? 5.583 8.922 -3.744 1.00 79.81 193 ASN A O 1
ATOM 1485 N N . GLN A 1 194 ? 3.601 9.135 -2.705 1.00 84.19 194 GLN A N 1
ATOM 1486 C CA . GLN A 1 194 ? 3.315 7.718 -2.562 1.00 84.19 194 GLN A CA 1
ATOM 1487 C C . GLN A 1 194 ? 1.872 7.509 -3.008 1.00 84.19 194 GLN A C 1
ATOM 1489 O O . GLN A 1 194 ? 0.971 8.086 -2.399 1.00 84.19 194 GLN A O 1
ATOM 1494 N N . LEU A 1 195 ? 1.680 6.752 -4.084 1.00 77.62 195 LEU A N 1
ATOM 1495 C CA . LEU A 1 195 ? 0.375 6.416 -4.646 1.00 77.62 195 LEU A CA 1
ATOM 1496 C C . LEU A 1 195 ? 0.160 4.905 -4.522 1.00 77.62 195 LEU A C 1
ATOM 1498 O O . LEU A 1 195 ? 1.086 4.130 -4.762 1.00 77.62 195 LEU A O 1
ATOM 1502 N N . LEU A 1 196 ? -1.048 4.522 -4.126 1.00 81.94 196 LEU A N 1
ATOM 1503 C CA . LEU A 1 196 ? -1.507 3.147 -3.952 1.00 81.94 196 LEU A CA 1
ATOM 1504 C C . LEU A 1 196 ? -2.813 3.044 -4.744 1.00 81.94 196 LEU A C 1
ATOM 1506 O O . LEU A 1 196 ? -3.718 3.818 -4.430 1.00 81.94 196 LEU A O 1
ATOM 1510 N N . GLY A 1 197 ? -2.870 2.195 -5.771 1.00 78.44 197 GLY A N 1
ATOM 1511 C CA . GLY A 1 197 ? -4.094 1.929 -6.535 1.00 78.44 197 GLY A CA 1
ATOM 1512 C C . GLY A 1 197 ? -5.071 1.101 -5.716 1.00 78.44 197 GLY A C 1
ATOM 1513 O O . GLY A 1 197 ? -6.164 1.558 -5.412 1.00 78.44 197 GLY A O 1
ATOM 1514 N N . GLY A 1 198 ? -4.591 -0.026 -5.193 1.00 70.00 198 GLY A N 1
ATOM 1515 C CA . GLY A 1 198 ? -5.451 -0.968 -4.488 1.00 70.00 198 GLY A CA 1
ATOM 1516 C C . GLY A 1 198 ? -5.980 -1.990 -5.490 1.00 70.00 198 GLY A C 1
ATOM 1517 O O . GLY A 1 198 ? -5.213 -2.445 -6.329 1.00 70.00 198 GLY A O 1
ATOM 1518 N N . PRO A 1 199 ? -7.206 -2.499 -5.333 1.00 65.94 199 PRO A N 1
ATOM 1519 C CA . PRO A 1 199 ? -7.817 -3.365 -6.339 1.00 65.94 199 PRO A CA 1
ATOM 1520 C C . PRO A 1 199 ? -8.685 -2.626 -7.344 1.00 65.94 199 PRO A C 1
ATOM 1522 O O . PRO A 1 199 ? -9.550 -1.830 -6.982 1.00 65.94 199 PRO A O 1
ATOM 1525 N N . GLY A 1 200 ? -8.622 -3.098 -8.579 1.00 75.50 200 GLY A N 1
ATOM 1526 C CA . GLY A 1 200 ? -9.277 -2.479 -9.721 1.00 75.50 200 GLY A CA 1
ATOM 1527 C C . GLY A 1 200 ? -8.279 -2.444 -10.864 1.00 75.50 200 GLY A C 1
ATOM 1528 O O . GLY A 1 200 ? -7.097 -2.646 -10.651 1.00 75.50 200 GLY A O 1
ATOM 1529 N N . ASP A 1 201 ? -8.734 -2.233 -12.095 1.00 88.69 201 ASP A N 1
ATOM 1530 C CA . ASP A 1 201 ? -7.771 -1.940 -13.160 1.00 88.69 201 ASP A CA 1
ATOM 1531 C C . ASP A 1 201 ? -7.391 -0.444 -13.036 1.00 88.69 201 ASP A C 1
ATOM 1533 O O . ASP A 1 201 ? -8.053 0.421 -13.629 1.00 88.69 201 ASP A O 1
ATOM 1537 N N . ASP A 1 202 ? -6.378 -0.117 -12.227 1.00 91.12 202 ASP A N 1
ATOM 1538 C CA . ASP A 1 202 ? -6.073 1.256 -11.811 1.00 91.12 202 ASP A CA 1
ATOM 1539 C C . ASP A 1 202 ? -5.153 2.004 -12.781 1.00 91.12 202 ASP A C 1
ATOM 1541 O O . ASP A 1 202 ? -4.399 1.440 -13.578 1.00 91.12 202 ASP A O 1
ATOM 1545 N N . VAL A 1 203 ? -5.186 3.338 -12.711 1.00 96.88 203 VAL A N 1
ATOM 1546 C CA . VAL A 1 203 ? -4.273 4.213 -13.453 1.00 96.88 203 VAL A CA 1
ATOM 1547 C C . VAL A 1 203 ? -3.610 5.224 -12.524 1.00 96.88 203 VAL A C 1
ATOM 1549 O O . VAL A 1 203 ? -4.247 6.155 -12.025 1.00 96.88 203 VAL A O 1
ATOM 1552 N N . LEU A 1 204 ? -2.297 5.093 -12.343 1.00 96.44 204 LEU A N 1
ATOM 1553 C CA . LEU A 1 204 ? -1.497 5.928 -11.447 1.00 96.44 204 LEU A CA 1
ATOM 1554 C C . LEU A 1 204 ? -0.554 6.840 -12.236 1.00 96.44 204 LEU A C 1
ATOM 1556 O O . LEU A 1 204 ? 0.161 6.389 -13.125 1.00 96.44 204 LEU A O 1
ATOM 1560 N N . PHE A 1 205 ? -0.486 8.117 -11.860 1.00 97.81 205 PHE A N 1
ATOM 1561 C CA . PHE A 1 205 ? 0.427 9.106 -12.440 1.00 97.81 205 PHE A CA 1
ATOM 1562 C C . PHE A 1 205 ? 1.287 9.762 -11.354 1.00 97.81 205 PHE A C 1
ATOM 1564 O O . PHE A 1 205 ? 0.785 10.624 -10.637 1.00 97.81 205 PHE A O 1
ATOM 1571 N N . GLY A 1 206 ? 2.578 9.433 -11.254 1.00 96.94 206 GLY A N 1
ATOM 1572 C CA . GLY A 1 206 ? 3.522 10.093 -10.334 1.00 96.94 206 GLY A CA 1
ATOM 1573 C C . GLY A 1 206 ? 3.743 11.573 -10.663 1.00 96.94 206 GLY A C 1
ATOM 1574 O O . GLY A 1 206 ? 3.699 12.435 -9.789 1.00 96.94 206 GLY A O 1
ATOM 1575 N N . ASN A 1 207 ? 3.762 11.896 -11.960 1.00 97.19 207 ASN A N 1
ATOM 1576 C CA . ASN A 1 207 ? 4.004 13.226 -12.524 1.00 97.19 207 ASN A CA 1
ATOM 1577 C C . ASN A 1 207 ? 5.452 13.702 -12.379 1.00 97.19 207 ASN A C 1
ATOM 1579 O O . ASN A 1 207 ? 6.235 13.510 -13.308 1.00 97.19 207 ASN A O 1
ATOM 1583 N N . ALA A 1 208 ? 5.799 14.451 -11.337 1.00 96.06 208 ALA A N 1
ATOM 1584 C CA . ALA A 1 208 ? 7.167 14.916 -11.149 1.00 96.06 208 ALA A CA 1
ATOM 1585 C C . ALA A 1 208 ? 7.578 14.776 -9.690 1.00 96.06 208 ALA A C 1
ATOM 1587 O O . ALA A 1 208 ? 6.849 15.189 -8.800 1.00 96.06 208 ALA A O 1
ATOM 1588 N N . GLY A 1 209 ? 8.803 14.336 -9.448 1.00 95.56 209 GLY A N 1
ATOM 1589 C CA . GLY A 1 209 ? 9.251 13.960 -8.115 1.00 95.56 209 GLY A CA 1
ATOM 1590 C C . GLY A 1 209 ? 9.910 12.592 -8.163 1.00 95.56 209 GLY A C 1
ATOM 1591 O O . GLY A 1 209 ? 9.901 11.948 -9.191 1.00 95.56 209 GLY A O 1
ATOM 1592 N N . ASP A 1 210 ? 10.531 12.189 -7.058 1.00 93.81 210 ASP A N 1
ATOM 1593 C CA . ASP A 1 210 ? 10.989 10.806 -6.906 1.00 93.81 210 ASP A CA 1
ATOM 1594 C C . ASP A 1 210 ? 9.857 10.048 -6.196 1.00 93.81 210 ASP A C 1
ATOM 1596 O O . ASP A 1 210 ? 9.734 10.118 -4.961 1.00 93.81 210 ASP A O 1
ATOM 1600 N N . ASP A 1 211 ? 8.989 9.413 -6.972 1.00 91.44 211 ASP A N 1
ATOM 1601 C CA . ASP A 1 211 ? 7.709 8.881 -6.525 1.00 91.44 211 ASP A CA 1
ATOM 1602 C C . ASP A 1 211 ? 7.791 7.40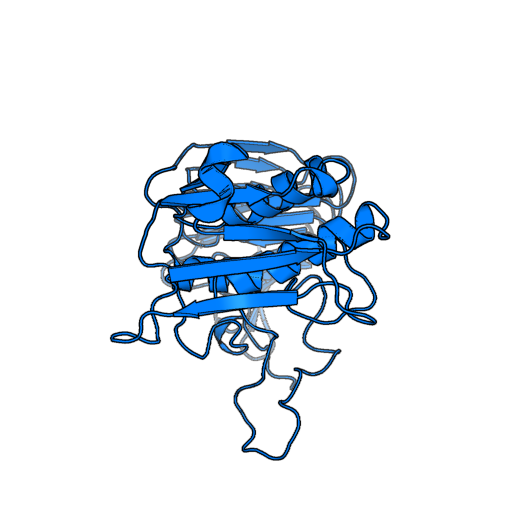3 -6.115 1.00 91.44 211 ASP A C 1
ATOM 1604 O O . ASP A 1 211 ? 8.747 6.676 -6.396 1.00 91.44 211 ASP A O 1
ATOM 1608 N N . ARG A 1 212 ? 6.788 6.954 -5.359 1.00 87.38 212 ARG A N 1
ATOM 1609 C CA . ARG A 1 212 ? 6.541 5.544 -5.041 1.00 87.38 212 ARG A CA 1
ATOM 1610 C C . ARG A 1 212 ? 5.141 5.193 -5.501 1.00 87.38 212 ARG A C 1
ATOM 1612 O O . ARG A 1 212 ? 4.180 5.736 -4.964 1.00 87.38 212 ARG A O 1
ATOM 1619 N N . LEU A 1 213 ? 5.029 4.306 -6.470 1.00 84.81 213 LEU A N 1
ATOM 1620 C CA . LEU A 1 213 ? 3.775 3.963 -7.117 1.00 84.81 213 LEU A CA 1
ATOM 1621 C C . LEU A 1 213 ? 3.559 2.459 -7.001 1.00 84.81 213 LEU A C 1
ATOM 1623 O O . LEU A 1 213 ? 4.444 1.684 -7.364 1.00 84.81 213 LEU A O 1
ATOM 1627 N N . PHE A 1 214 ? 2.398 2.069 -6.492 1.00 86.38 214 PHE A N 1
ATOM 1628 C CA . PHE A 1 214 ? 1.999 0.678 -6.315 1.00 86.38 214 PHE A CA 1
ATOM 1629 C C . PHE A 1 214 ? 0.628 0.508 -6.965 1.00 86.38 214 PHE A C 1
ATOM 1631 O O . PHE A 1 214 ? -0.314 1.152 -6.503 1.00 86.38 214 PHE A O 1
ATOM 1638 N N . GLY A 1 215 ? 0.550 -0.279 -8.042 1.00 82.44 215 GLY A N 1
ATOM 1639 C CA . GLY A 1 215 ? -0.698 -0.603 -8.742 1.00 82.44 215 GLY A CA 1
ATOM 1640 C C . GLY A 1 215 ? -1.650 -1.312 -7.790 1.00 82.44 215 GLY A C 1
ATOM 1641 O O . GLY A 1 215 ? -2.576 -0.697 -7.278 1.00 82.44 215 GLY A O 1
ATOM 1642 N N . GLY A 1 216 ? -1.277 -2.514 -7.365 1.00 78.06 216 GLY A N 1
ATOM 1643 C CA . GLY A 1 216 ? -1.987 -3.240 -6.325 1.00 78.06 216 GLY A CA 1
ATOM 1644 C C . GLY A 1 216 ? -2.493 -4.571 -6.853 1.00 78.06 216 GLY A C 1
ATOM 1645 O O . GLY A 1 216 ? -1.754 -5.555 -6.842 1.00 78.06 216 GLY A O 1
ATOM 1646 N N . ARG A 1 217 ? -3.770 -4.682 -7.197 1.00 69.56 217 ARG A N 1
ATOM 1647 C CA . ARG A 1 217 ? -4.321 -5.908 -7.779 1.00 69.56 217 ARG A CA 1
ATOM 1648 C C . ARG A 1 217 ? -5.048 -5.610 -9.064 1.00 69.56 217 ARG A C 1
ATOM 1650 O O . ARG A 1 217 ? -5.695 -4.588 -9.153 1.00 69.56 217 ARG A O 1
ATOM 1657 N N . ASP A 1 218 ? -5.195 -6.668 -9.855 1.00 82.31 218 ASP A N 1
ATOM 1658 C CA . ASP A 1 218 ? -5.813 -6.607 -11.174 1.00 82.31 218 ASP A CA 1
ATOM 1659 C C . ASP A 1 218 ? -4.879 -5.846 -12.121 1.00 82.31 218 ASP A C 1
ATOM 1661 O O . ASP A 1 218 ? -3.681 -5.900 -11.897 1.00 82.31 218 ASP A O 1
ATOM 1665 N N . ASN A 1 219 ? -5.330 -5.367 -13.277 1.00 93.00 219 ASN A N 1
ATOM 1666 C CA . ASN A 1 219 ? -4.400 -4.981 -14.343 1.00 93.00 219 ASN A CA 1
ATOM 1667 C C . ASN A 1 219 ? -4.199 -3.473 -14.347 1.00 93.00 219 ASN A C 1
ATOM 1669 O O . ASN A 1 219 ? -5.021 -2.731 -14.896 1.00 93.00 219 ASN A O 1
ATOM 1673 N N . ASP A 1 220 ? -3.067 -3.043 -13.812 1.00 95.69 220 ASP A N 1
ATOM 1674 C CA . ASP A 1 220 ? -2.804 -1.639 -13.561 1.00 95.69 220 ASP A CA 1
ATOM 1675 C C . ASP A 1 220 ? -1.988 -0.980 -14.669 1.00 95.69 220 ASP A C 1
ATOM 1677 O O . ASP A 1 220 ? -1.234 -1.605 -15.423 1.00 95.69 220 ASP A O 1
ATOM 1681 N N . ILE A 1 221 ? -2.109 0.342 -14.755 1.00 98.50 221 ILE A N 1
ATOM 1682 C CA . ILE A 1 221 ? -1.277 1.190 -15.600 1.00 98.50 221 ILE A CA 1
ATOM 1683 C C . ILE A 1 221 ? -0.602 2.237 -14.720 1.00 98.50 221 ILE A C 1
ATOM 1685 O O . ILE A 1 221 ? -1.230 3.189 -14.254 1.00 98.50 221 ILE A O 1
ATOM 1689 N N . VAL A 1 222 ? 0.709 2.112 -14.540 1.00 98.25 222 VAL A N 1
ATOM 1690 C CA . VAL A 1 222 ? 1.463 2.967 -13.618 1.00 98.25 222 VAL A CA 1
ATOM 1691 C C . VAL A 1 222 ? 2.497 3.797 -14.371 1.00 98.25 222 VAL A C 1
ATOM 1693 O O . VAL A 1 222 ? 3.402 3.254 -15.000 1.00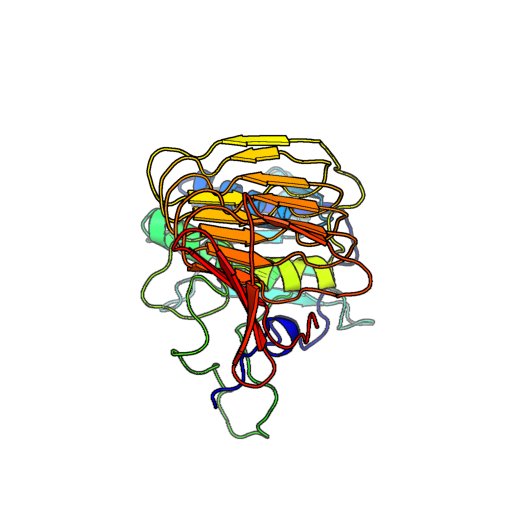 98.25 222 VAL A O 1
ATOM 1696 N N . PHE A 1 223 ? 2.383 5.123 -14.288 1.00 98.56 223 PHE A N 1
ATOM 1697 C CA . PHE A 1 223 ? 3.298 6.092 -14.895 1.00 98.56 223 PHE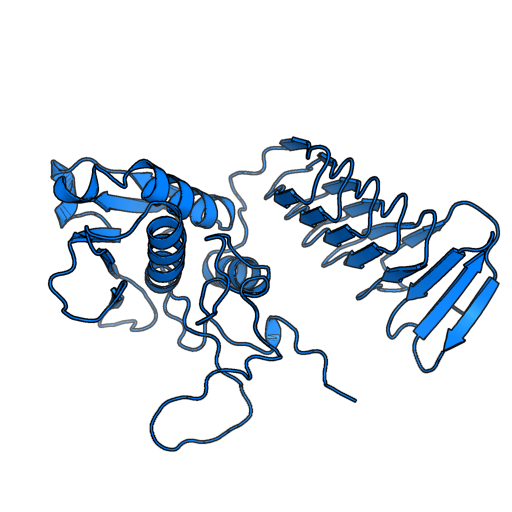 A CA 1
ATOM 1698 C C . PHE A 1 223 ? 4.167 6.776 -13.837 1.00 98.56 223 PHE A C 1
ATOM 1700 O O . PHE A 1 223 ? 3.655 7.606 -13.085 1.00 98.56 223 PHE A O 1
ATOM 1707 N N . GLY A 1 224 ? 5.472 6.482 -13.819 1.00 97.62 224 GLY A N 1
ATOM 1708 C CA . GLY A 1 224 ? 6.476 7.147 -12.972 1.00 97.62 224 GLY A CA 1
ATOM 1709 C C . GLY A 1 224 ? 6.503 8.655 -13.203 1.00 97.62 224 GLY A C 1
ATOM 1710 O O . GLY A 1 224 ? 6.201 9.455 -12.320 1.00 97.62 224 GLY A O 1
ATOM 1711 N N . GLY A 1 225 ? 6.682 9.056 -14.461 1.00 98.00 225 GLY A N 1
ATOM 1712 C CA . GLY A 1 225 ? 6.741 10.456 -14.850 1.00 98.00 225 GLY A CA 1
ATOM 1713 C C . GLY A 1 225 ? 8.175 10.980 -14.880 1.00 98.00 225 GLY A C 1
ATOM 1714 O O . GLY A 1 225 ? 8.957 10.607 -15.749 1.00 98.00 225 GLY A O 1
ATOM 1715 N N . LYS A 1 226 ? 8.495 11.988 -14.067 1.00 97.38 226 LYS A N 1
ATOM 1716 C CA . LYS A 1 226 ? 9.826 12.609 -14.035 1.00 97.38 226 LYS A CA 1
ATOM 1717 C C . LYS A 1 226 ? 10.438 12.490 -12.655 1.00 97.38 226 LYS A C 1
ATOM 1719 O O . LYS A 1 226 ? 9.966 13.167 -11.751 1.00 97.38 226 LYS A O 1
ATOM 1724 N N . GLY A 1 227 ? 11.646 11.964 -12.600 1.00 97.50 227 GLY A N 1
ATOM 1725 C CA . GLY A 1 227 ? 12.397 11.786 -11.366 1.00 97.50 227 GLY A CA 1
ATOM 1726 C C . GLY A 1 227 ? 12.786 10.328 -11.248 1.00 97.50 227 GLY A C 1
ATOM 1727 O O . GLY A 1 227 ? 12.634 9.586 -12.203 1.00 97.50 227 GLY A O 1
ATOM 1728 N N . ASN A 1 228 ? 13.403 9.954 -10.136 1.00 95.94 228 ASN A N 1
ATOM 1729 C CA . ASN A 1 228 ? 13.846 8.581 -9.945 1.00 95.94 228 ASN A CA 1
ATOM 1730 C C . ASN A 1 228 ? 12.776 7.827 -9.163 1.00 95.94 228 ASN A C 1
ATOM 1732 O O . ASN A 1 228 ? 12.719 7.934 -7.929 1.00 95.94 228 ASN A O 1
ATOM 1736 N N . ASP A 1 229 ? 11.955 7.070 -9.875 1.00 96.75 229 ASP A N 1
ATOM 1737 C CA . ASP A 1 229 ? 10.729 6.507 -9.332 1.00 96.75 229 ASP A CA 1
ATOM 1738 C C . ASP A 1 229 ? 10.912 5.060 -8.864 1.00 96.75 229 ASP A C 1
ATOM 1740 O O . ASP A 1 229 ? 11.765 4.303 -9.337 1.00 96.75 229 ASP A O 1
ATOM 1744 N N . LEU A 1 230 ? 10.100 4.660 -7.887 1.00 90.62 230 LEU A N 1
ATOM 1745 C CA . LEU A 1 230 ? 9.874 3.264 -7.529 1.00 90.62 230 LEU A CA 1
ATOM 1746 C C . LEU A 1 230 ? 8.474 2.894 -7.999 1.00 90.62 230 LEU A C 1
ATOM 1748 O O . LEU A 1 230 ? 7.500 3.447 -7.494 1.00 90.62 230 LEU A O 1
ATOM 1752 N N . VAL A 1 231 ? 8.381 1.946 -8.924 1.00 92.31 231 VAL A N 1
ATOM 1753 C CA . VAL A 1 231 ? 7.123 1.527 -9.548 1.00 92.31 231 VAL A CA 1
ATOM 1754 C C . VAL A 1 231 ? 6.931 0.022 -9.364 1.00 92.31 231 VAL A C 1
ATOM 1756 O O . VAL A 1 231 ? 7.806 -0.761 -9.742 1.00 92.31 231 VAL A O 1
ATOM 1759 N N . SER A 1 232 ? 5.795 -0.372 -8.788 1.00 89.19 232 SER A N 1
ATOM 1760 C CA . SER A 1 232 ? 5.374 -1.765 -8.594 1.00 89.19 232 SER A CA 1
ATOM 1761 C C . SER A 1 232 ? 3.994 -2.000 -9.209 1.00 89.19 232 SER A C 1
ATOM 1763 O O . SER A 1 232 ? 3.098 -1.195 -8.962 1.00 89.19 232 SER A O 1
ATOM 1765 N N . GLY A 1 233 ? 3.827 -3.075 -9.985 1.00 79.94 233 GLY A N 1
ATOM 1766 C CA . GLY A 1 233 ? 2.511 -3.556 -10.445 1.00 79.94 233 GLY A CA 1
ATOM 1767 C C . GLY A 1 233 ? 1.779 -4.392 -9.389 1.00 79.94 233 GLY A C 1
ATOM 1768 O O . GLY A 1 233 ? 0.586 -4.241 -9.177 1.00 79.94 233 GLY A O 1
ATOM 1769 N N . ASP A 1 234 ? 2.544 -5.137 -8.589 1.00 84.56 234 ASP A N 1
ATOM 1770 C CA . ASP A 1 234 ? 2.075 -6.031 -7.527 1.00 84.56 234 ASP A CA 1
ATOM 1771 C C . ASP A 1 234 ? 1.372 -7.309 -8.035 1.00 84.56 234 ASP A C 1
ATOM 1773 O O . ASP A 1 234 ? 2.053 -8.321 -8.204 1.00 84.56 234 ASP A O 1
ATOM 1777 N N . ILE A 1 235 ? 0.047 -7.385 -8.180 1.00 81.31 235 ILE A N 1
ATOM 1778 C CA . ILE A 1 235 ? -0.645 -8.614 -8.627 1.00 81.31 235 ILE A CA 1
ATOM 1779 C C . ILE A 1 235 ? -1.521 -8.302 -9.835 1.00 81.31 235 ILE A C 1
ATOM 1781 O O . ILE A 1 235 ? -2.656 -7.888 -9.656 1.00 81.31 235 ILE A O 1
ATOM 1785 N N . GLY A 1 236 ? -1.108 -8.679 -11.034 1.00 81.12 236 GLY A N 1
ATOM 1786 C CA . GLY A 1 236 ? -1.804 -8.220 -12.227 1.00 81.12 236 GLY A CA 1
ATOM 1787 C C . GLY A 1 236 ? -1.096 -8.605 -13.504 1.00 81.12 236 GLY A C 1
ATOM 1788 O O . GLY A 1 236 ? 0.027 -9.088 -13.469 1.00 81.12 236 GLY A O 1
ATOM 1789 N N . ASP A 1 237 ? -1.755 -8.438 -14.650 1.00 90.81 237 ASP A N 1
ATOM 1790 C CA . ASP A 1 237 ? -1.018 -8.267 -15.903 1.00 90.81 237 ASP A CA 1
ATOM 1791 C C . ASP A 1 237 ? -0.814 -6.747 -16.105 1.00 90.81 237 ASP A C 1
ATOM 1793 O O . ASP A 1 237 ? -1.652 -6.099 -16.737 1.00 90.81 2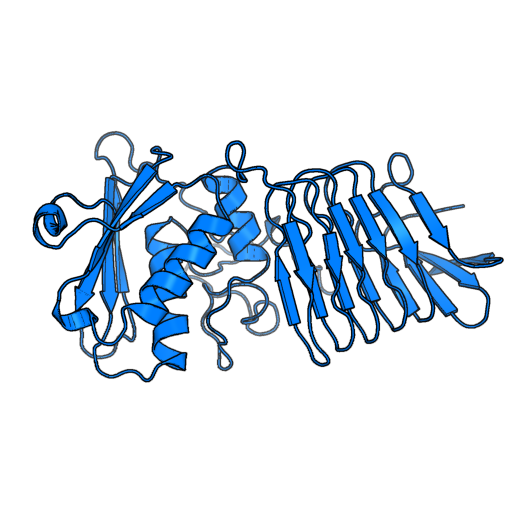37 ASP A O 1
ATOM 1797 N N . ASP A 1 238 ? 0.281 -6.184 -15.585 1.00 97.56 238 ASP A N 1
ATOM 1798 C CA . ASP A 1 238 ? 0.431 -4.726 -15.428 1.00 97.56 238 ASP A CA 1
ATOM 1799 C C . ASP A 1 238 ? 1.193 -4.036 -16.574 1.00 97.56 238 ASP A C 1
ATOM 1801 O O . ASP A 1 238 ? 2.060 -4.618 -17.237 1.00 97.56 238 ASP A O 1
ATOM 1805 N N . GLU A 1 239 ? 0.923 -2.747 -16.805 1.00 98.56 239 GLU A N 1
ATOM 1806 C CA . GLU A 1 239 ? 1.724 -1.871 -17.668 1.00 98.56 239 GLU A CA 1
ATOM 1807 C C . GLU A 1 239 ? 2.469 -0.806 -16.845 1.00 98.56 239 GLU A C 1
ATOM 1809 O O . GLU A 1 239 ? 1.894 0.179 -16.383 1.00 98.56 239 GLU A O 1
ATOM 1814 N N . LEU A 1 240 ? 3.790 -0.960 -16.722 1.00 98.38 240 LEU A N 1
ATOM 1815 C CA . LEU A 1 240 ? 4.635 -0.104 -15.885 1.00 98.38 240 LEU A CA 1
ATOM 1816 C C . LEU A 1 240 ? 5.527 0.795 -16.736 1.00 98.38 240 LEU A C 1
ATOM 1818 O O . LEU A 1 240 ? 6.365 0.306 -17.495 1.00 98.38 240 LEU A O 1
ATOM 1822 N N . TYR A 1 241 ? 5.390 2.106 -16.587 1.00 98.31 241 TYR A N 1
ATOM 1823 C CA . TYR A 1 241 ? 6.141 3.120 -17.320 1.00 98.31 241 TYR A CA 1
ATOM 1824 C C . TYR A 1 241 ? 7.117 3.822 -16.373 1.00 98.31 241 TYR A C 1
ATOM 1826 O O . TYR A 1 241 ? 6.688 4.561 -15.493 1.00 98.31 241 TYR A O 1
ATOM 1834 N N . GLY A 1 242 ? 8.426 3.620 -16.567 1.00 95.25 242 GLY A N 1
ATOM 1835 C CA . GLY A 1 242 ? 9.450 4.379 -15.824 1.00 95.25 242 GLY A CA 1
ATOM 1836 C C . GLY A 1 242 ? 9.531 5.842 -16.275 1.00 95.25 242 GLY A C 1
ATOM 1837 O O . GLY A 1 242 ? 9.689 6.755 -15.484 1.00 95.25 242 GLY A O 1
ATOM 1838 N N . ASP A 1 243 ? 9.272 6.091 -17.562 1.00 96.06 243 ASP A N 1
ATOM 1839 C CA . ASP A 1 243 ? 9.370 7.417 -18.172 1.00 96.06 243 ASP A CA 1
ATOM 1840 C C . ASP A 1 243 ? 10.771 8.053 -18.049 1.00 96.06 243 ASP A C 1
ATOM 1842 O O . ASP A 1 243 ? 11.662 7.663 -18.803 1.00 96.06 243 ASP A O 1
ATOM 1846 N N . ALA A 1 244 ? 10.975 9.118 -17.274 1.00 95.56 244 ALA A N 1
ATOM 1847 C CA . ALA A 1 244 ? 12.218 9.888 -17.304 1.00 95.56 244 ALA A CA 1
ATOM 1848 C C . ALA A 1 244 ? 12.897 9.965 -15.937 1.00 95.56 244 ALA A C 1
ATOM 1850 O O . ALA A 1 244 ? 12.501 10.770 -15.101 1.00 95.56 244 ALA A O 1
ATOM 1851 N N . GLY A 1 245 ? 14.051 9.321 -15.822 1.00 96.50 245 GLY A N 1
ATOM 1852 C CA . GLY A 1 245 ? 14.868 9.280 -14.618 1.00 96.50 245 GLY A CA 1
ATOM 1853 C C . GLY A 1 245 ? 15.492 7.905 -14.452 1.00 96.50 245 GLY A C 1
ATOM 1854 O O . GLY A 1 245 ? 15.415 7.083 -15.352 1.00 96.50 245 GLY A O 1
ATOM 1855 N N . ASP A 1 246 ? 16.226 7.695 -13.363 1.00 96.19 246 ASP A N 1
ATOM 1856 C CA . ASP A 1 246 ? 16.796 6.384 -13.056 1.00 96.19 246 ASP A CA 1
ATOM 1857 C C . ASP A 1 246 ? 15.794 5.605 -12.183 1.00 96.19 246 ASP A C 1
ATOM 1859 O O . ASP A 1 246 ? 15.780 5.786 -10.959 1.00 96.19 246 ASP A O 1
ATOM 1863 N N . ASP A 1 247 ? 14.984 4.745 -12.803 1.00 97.06 247 ASP A N 1
ATOM 1864 C CA . ASP A 1 247 ? 13.822 4.132 -12.145 1.00 97.06 247 ASP A CA 1
ATOM 1865 C C . ASP A 1 247 ? 14.072 2.708 -11.635 1.00 97.06 247 ASP A C 1
ATOM 1867 O O . ASP A 1 247 ? 14.906 1.952 -12.146 1.00 97.06 247 ASP A O 1
ATOM 1871 N N . LEU A 1 248 ? 13.308 2.309 -10.618 1.00 90.81 248 LEU A N 1
ATOM 1872 C CA . LEU A 1 248 ? 13.246 0.943 -10.108 1.00 90.81 248 LEU A CA 1
ATOM 1873 C C . LEU A 1 248 ? 11.857 0.360 -10.377 1.00 90.81 248 LEU A C 1
ATOM 1875 O O . LEU A 1 248 ? 10.884 0.766 -9.747 1.00 90.81 248 LEU A O 1
ATOM 1879 N N . LEU A 1 249 ? 11.786 -0.626 -11.268 1.00 89.06 249 LEU A N 1
ATOM 1880 C CA . LEU A 1 249 ? 10.542 -1.248 -11.712 1.00 89.06 249 LEU A CA 1
ATOM 1881 C C . LEU A 1 249 ? 10.446 -2.694 -11.205 1.00 89.06 249 LEU A C 1
ATOM 1883 O O . LEU A 1 249 ? 11.401 -3.470 -11.327 1.00 89.06 249 LEU A O 1
ATOM 1887 N N . THR A 1 250 ? 9.288 -3.059 -10.666 1.00 89.44 250 THR A N 1
ATOM 1888 C CA . THR A 1 250 ? 8.955 -4.412 -10.192 1.00 89.44 250 THR A CA 1
ATOM 1889 C C . THR A 1 250 ? 7.589 -4.786 -10.756 1.00 89.44 250 THR A C 1
ATOM 1891 O O . THR A 1 250 ? 6.639 -4.038 -10.563 1.00 89.44 250 THR A O 1
ATOM 1894 N N . GLY A 1 251 ? 7.497 -5.884 -11.501 1.00 80.56 251 GLY A N 1
ATOM 1895 C CA . GLY A 1 251 ? 6.235 -6.323 -12.107 1.00 80.56 251 GLY A CA 1
ATOM 1896 C C . GLY A 1 251 ? 5.303 -6.895 -11.054 1.00 80.56 251 GLY A C 1
ATOM 1897 O O . GLY A 1 251 ? 4.211 -6.394 -10.830 1.00 80.56 251 GLY A O 1
ATOM 1898 N N . GLY A 1 252 ? 5.826 -7.849 -10.290 1.00 82.12 252 GLY A N 1
ATOM 1899 C CA . GLY A 1 252 ? 5.073 -8.630 -9.337 1.00 82.12 252 GLY A CA 1
ATOM 1900 C C . GLY A 1 252 ? 4.593 -9.939 -9.957 1.00 82.12 252 GLY A C 1
ATOM 1901 O O . GLY A 1 252 ? 5.364 -10.694 -10.551 1.00 82.12 252 GLY A O 1
ATOM 1902 N N . ALA A 1 253 ? 3.344 -10.304 -9.693 1.00 76.25 253 ALA A N 1
ATOM 1903 C CA . ALA A 1 253 ? 2.770 -11.569 -10.113 1.00 76.25 253 ALA A CA 1
ATOM 1904 C C . ALA A 1 253 ? 1.788 -11.384 -11.269 1.00 76.25 253 ALA A C 1
ATOM 1906 O O . ALA A 1 253 ? 0.646 -11.012 -11.043 1.00 76.25 253 ALA A O 1
ATOM 1907 N N . GLY A 1 254 ? 2.166 -11.859 -12.448 1.00 80.19 254 GLY A N 1
ATOM 1908 C CA . GLY A 1 254 ? 1.297 -11.953 -13.614 1.00 80.19 254 GLY A CA 1
ATOM 1909 C C . GLY A 1 254 ? 2.111 -11.658 -14.857 1.00 80.19 254 GLY A C 1
ATOM 1910 O O . GLY A 1 254 ? 3.274 -12.051 -14.899 1.00 80.19 254 GLY A O 1
ATOM 1911 N N . ARG A 1 255 ? 1.493 -11.140 -15.919 1.00 89.75 255 ARG A N 1
ATOM 1912 C CA . ARG A 1 255 ? 2.180 -10.844 -17.179 1.00 89.75 255 ARG A CA 1
ATOM 1913 C C . ARG A 1 255 ? 2.393 -9.360 -17.360 1.00 89.75 255 ARG A C 1
ATOM 1915 O O . ARG A 1 255 ? 1.568 -8.695 -17.988 1.00 89.75 255 ARG A O 1
ATOM 1922 N N . ASP A 1 256 ? 3.598 -8.932 -17.028 1.00 96.44 256 ASP A N 1
ATOM 1923 C CA . ASP A 1 256 ? 3.874 -7.512 -16.922 1.00 96.44 256 ASP A CA 1
ATOM 1924 C C . ASP A 1 256 ? 4.567 -6.968 -18.165 1.00 96.44 256 ASP A C 1
ATOM 1926 O O . ASP A 1 256 ? 5.313 -7.648 -18.894 1.00 96.44 256 ASP A O 1
ATOM 1930 N N . VAL A 1 257 ? 4.306 -5.696 -18.438 1.00 98.38 257 VAL A N 1
ATOM 1931 C CA . VAL A 1 257 ? 4.907 -4.945 -19.527 1.00 98.38 257 VAL A CA 1
ATOM 1932 C C . VAL A 1 257 ? 5.659 -3.748 -18.966 1.00 98.38 257 VAL A C 1
ATOM 1934 O O . VAL A 1 257 ? 5.078 -2.742 -18.582 1.00 98.38 257 VAL A O 1
ATOM 1937 N N . PHE A 1 258 ? 6.983 -3.820 -19.034 1.00 97.88 258 PHE A N 1
ATOM 1938 C CA . PHE A 1 258 ? 7.878 -2.751 -18.608 1.00 97.88 258 PHE A CA 1
ATOM 1939 C C . PHE A 1 258 ? 8.167 -1.805 -19.773 1.00 97.88 258 PHE A C 1
ATOM 1941 O O . PHE A 1 258 ? 8.941 -2.128 -20.681 1.00 97.88 258 PHE A O 1
ATOM 1948 N N . HIS A 1 259 ? 7.552 -0.632 -19.750 1.00 96.62 259 HIS A N 1
ATOM 1949 C CA . HIS A 1 259 ? 7.818 0.492 -20.633 1.00 96.62 259 HIS A CA 1
ATOM 1950 C C . HIS A 1 259 ? 8.973 1.332 -20.080 1.00 96.62 259 HIS A C 1
ATOM 1952 O O . HIS A 1 259 ? 8.800 2.265 -19.299 1.00 96.62 259 HIS A O 1
ATOM 1958 N N . VAL A 1 260 ? 10.179 0.981 -20.512 1.00 92.31 260 VAL A N 1
ATOM 1959 C CA . VAL A 1 260 ? 11.423 1.617 -20.066 1.00 92.31 260 VAL A CA 1
ATOM 1960 C C . VAL A 1 260 ? 11.741 2.838 -20.921 1.00 92.31 260 VAL A C 1
ATOM 1962 O O . VAL A 1 260 ? 11.673 2.794 -22.160 1.00 92.31 260 VAL A O 1
ATOM 1965 N N . GLY A 1 261 ? 12.051 3.937 -20.244 1.00 89.31 261 GLY A N 1
ATOM 1966 C CA . GLY A 1 261 ? 12.180 5.252 -20.845 1.00 89.31 261 GLY A CA 1
ATOM 1967 C C . GLY A 1 261 ? 13.619 5.761 -20.862 1.00 89.31 261 GLY A C 1
ATOM 1968 O O . GLY A 1 261 ? 14.547 5.060 -21.276 1.00 89.31 261 GLY A O 1
ATOM 1969 N N . ALA A 1 262 ? 13.796 7.040 -20.544 1.00 91.81 262 ALA A N 1
ATOM 1970 C CA . ALA A 1 262 ? 15.087 7.710 -20.575 1.00 91.81 262 ALA A CA 1
ATOM 1971 C C . ALA A 1 262 ? 15.730 7.710 -19.187 1.00 91.81 262 ALA A C 1
ATOM 1973 O O . ALA A 1 262 ? 15.293 8.460 -18.325 1.00 91.81 262 ALA A O 1
ATOM 1974 N N . GLY A 1 263 ? 16.841 6.993 -19.036 1.00 93.00 263 GLY A N 1
ATOM 1975 C CA . GLY A 1 263 ? 17.609 6.952 -17.795 1.00 93.00 263 GLY A CA 1
ATOM 1976 C C . GLY A 1 263 ? 18.361 5.641 -17.621 1.00 93.00 263 GLY A C 1
ATOM 1977 O O . GLY A 1 263 ? 18.700 4.978 -18.606 1.00 93.00 263 GLY A O 1
ATOM 1978 N N . ASN A 1 264 ? 18.725 5.306 -16.389 1.00 94.69 264 ASN A N 1
ATOM 1979 C CA . ASN A 1 264 ? 19.360 4.039 -16.040 1.00 94.69 264 ASN A CA 1
ATOM 1980 C C . ASN A 1 264 ? 18.443 3.224 -15.131 1.00 94.69 264 ASN A C 1
ATOM 1982 O O . ASN A 1 264 ? 18.608 3.231 -13.911 1.00 94.69 264 ASN A O 1
ATOM 1986 N N . ASP A 1 265 ? 17.531 2.490 -15.754 1.00 95.62 265 ASP A N 1
ATOM 1987 C CA . ASP A 1 265 ? 16.469 1.784 -15.051 1.00 95.62 265 ASP A CA 1
ATOM 1988 C C . ASP A 1 265 ? 16.941 0.418 -14.555 1.00 95.62 265 ASP A C 1
ATOM 1990 O O . ASP A 1 265 ? 17.861 -0.210 -15.105 1.00 95.62 265 ASP A O 1
ATOM 1994 N N . ILE A 1 266 ? 16.274 -0.085 -13.524 1.00 91.00 266 ILE A N 1
ATOM 1995 C CA . ILE A 1 266 ? 16.487 -1.415 -12.969 1.00 91.00 266 ILE A CA 1
ATOM 1996 C C . ILE A 1 266 ? 15.147 -2.145 -12.914 1.00 91.00 266 ILE A C 1
ATOM 1998 O O . ILE A 1 266 ? 14.223 -1.679 -12.261 1.00 91.00 266 ILE A O 1
ATOM 2002 N N . ILE A 1 267 ? 15.075 -3.323 -13.536 1.00 92.06 267 ILE A N 1
ATOM 2003 C CA . ILE A 1 267 ? 13.950 -4.254 -13.386 1.00 92.06 267 ILE A CA 1
ATOM 2004 C C . ILE A 1 267 ? 14.371 -5.375 -12.436 1.00 92.06 267 ILE A C 1
ATOM 2006 O O . ILE A 1 267 ? 15.415 -6.010 -12.642 1.00 92.06 267 ILE A O 1
ATOM 2010 N N . THR A 1 268 ? 13.588 -5.600 -11.384 1.00 83.81 268 THR A N 1
ATOM 2011 C CA . THR A 1 268 ? 13.999 -6.414 -10.229 1.00 83.81 268 THR A CA 1
ATOM 2012 C C . THR A 1 268 ? 13.597 -7.886 -10.309 1.00 83.81 268 THR A C 1
ATOM 2014 O O . THR A 1 268 ? 14.307 -8.718 -9.737 1.00 83.81 268 THR A O 1
ATOM 2017 N N . ASP A 1 269 ? 12.522 -8.219 -11.023 1.00 81.31 269 ASP A N 1
ATOM 2018 C CA . ASP A 1 269 ? 11.843 -9.521 -10.939 1.00 81.31 269 ASP A CA 1
ATOM 2019 C C . ASP A 1 269 ? 11.417 -10.136 -12.285 1.00 81.31 269 ASP A C 1
ATOM 2021 O O . ASP A 1 269 ? 10.771 -11.178 -12.300 1.00 81.31 269 ASP A O 1
ATOM 2025 N N . PHE A 1 270 ? 11.860 -9.556 -13.403 1.00 89.88 270 PHE A N 1
ATOM 2026 C CA . PHE A 1 270 ? 11.489 -9.964 -14.764 1.00 89.88 270 PHE A CA 1
ATOM 2027 C C . PHE A 1 270 ? 11.496 -11.490 -15.012 1.00 89.88 270 PHE A C 1
ATOM 2029 O O . PHE A 1 270 ? 12.536 -12.156 -14.947 1.00 89.88 270 PHE A O 1
ATOM 2036 N N . GLU A 1 271 ? 10.372 -12.050 -15.450 1.00 87.88 271 GLU A N 1
ATOM 2037 C CA . GLU A 1 271 ? 10.237 -13.443 -15.865 1.00 87.88 271 GLU A CA 1
ATOM 2038 C C . GLU A 1 271 ? 10.238 -13.578 -17.401 1.00 87.88 271 GLU A C 1
ATOM 2040 O O . GLU A 1 271 ? 9.242 -13.363 -18.083 1.00 87.88 271 GLU A O 1
ATOM 2045 N N . LYS A 1 272 ? 11.349 -14.061 -17.983 1.00 89.00 272 LYS A N 1
ATOM 2046 C CA . LYS A 1 272 ? 11.569 -14.151 -19.452 1.00 89.00 272 LYS A CA 1
ATOM 2047 C C . LYS A 1 272 ? 10.468 -14.862 -20.257 1.00 89.00 272 LYS A C 1
ATOM 2049 O O . LYS A 1 272 ? 10.358 -14.642 -21.463 1.00 89.00 272 LYS A O 1
ATOM 2054 N N . THR A 1 273 ? 9.721 -15.783 -19.649 1.00 91.00 273 THR A N 1
ATOM 2055 C CA . THR A 1 273 ? 8.641 -16.527 -20.325 1.00 91.00 273 THR A CA 1
ATOM 2056 C C . THR A 1 273 ? 7.268 -15.889 -20.193 1.00 91.00 273 THR A C 1
ATOM 2058 O O . THR A 1 273 ? 6.335 -16.348 -20.857 1.00 91.00 273 THR A O 1
ATOM 2061 N N . VAL A 1 274 ? 7.149 -14.878 -19.346 1.00 87.56 274 VAL A N 1
ATOM 2062 C CA . VAL A 1 274 ? 5.891 -14.250 -18.980 1.00 87.56 274 VAL A CA 1
ATOM 2063 C C . VAL A 1 274 ? 5.942 -12.788 -19.418 1.00 87.56 274 VAL A C 1
ATOM 2065 O O . VAL A 1 274 ? 5.218 -12.429 -20.348 1.00 87.56 274 VAL A O 1
ATOM 2068 N N . ASP A 1 275 ? 6.892 -12.020 -18.904 1.00 94.69 275 ASP A N 1
ATOM 2069 C CA . ASP A 1 275 ? 6.936 -10.565 -19.032 1.00 94.69 275 ASP A CA 1
ATOM 2070 C C . ASP A 1 275 ? 7.511 -10.063 -20.355 1.00 94.69 275 ASP A C 1
ATOM 2072 O O . ASP A 1 275 ? 8.158 -10.775 -21.140 1.00 94.69 275 ASP A O 1
ATOM 2076 N N . ARG A 1 276 ? 7.309 -8.767 -20.599 1.00 96.69 276 ARG A N 1
ATOM 2077 C CA . ARG A 1 276 ? 7.801 -8.066 -21.783 1.00 96.69 276 ARG A CA 1
ATOM 2078 C C . ARG A 1 276 ? 8.440 -6.733 -21.423 1.00 96.69 276 ARG A C 1
ATOM 2080 O O . ARG A 1 276 ? 7.836 -5.904 -20.767 1.00 96.69 276 ARG A O 1
ATOM 2087 N N . ILE A 1 277 ? 9.613 -6.465 -21.992 1.00 95.12 277 ILE A N 1
ATOM 2088 C CA . ILE A 1 277 ? 10.225 -5.129 -21.966 1.00 95.12 277 ILE A CA 1
ATOM 2089 C C . ILE A 1 277 ? 9.926 -4.418 -23.286 1.00 95.12 277 ILE A C 1
ATOM 2091 O O . ILE A 1 277 ? 10.154 -4.965 -24.371 1.00 95.12 277 ILE A O 1
ATOM 2095 N N . VAL A 1 278 ? 9.430 -3.190 -23.195 1.00 93.69 278 VAL A N 1
ATOM 2096 C CA . VAL A 1 278 ? 9.176 -2.277 -24.308 1.00 93.69 278 VAL A CA 1
ATOM 2097 C C . VAL A 1 278 ? 10.057 -1.053 -24.121 1.00 93.69 278 VAL A C 1
ATOM 2099 O O . VAL A 1 278 ? 9.863 -0.273 -23.202 1.00 93.69 278 VAL A O 1
ATOM 2102 N N . ALA A 1 279 ? 11.020 -0.874 -25.018 1.00 87.12 279 ALA A N 1
ATOM 2103 C CA . ALA A 1 279 ? 12.012 0.183 -24.906 1.00 87.12 279 ALA A CA 1
ATOM 2104 C C . ALA A 1 279 ? 11.973 1.097 -26.139 1.00 87.12 279 ALA A C 1
ATOM 2106 O O . ALA A 1 279 ? 11.820 0.621 -27.274 1.00 87.12 279 ALA A O 1
ATOM 2107 N N . SER A 1 280 ? 12.106 2.412 -25.949 1.00 74.62 280 SER A N 1
ATOM 2108 C CA . SER A 1 280 ? 12.064 3.369 -27.057 1.00 74.62 280 SER A CA 1
ATOM 2109 C C . SER A 1 280 ? 13.408 3.422 -27.787 1.00 74.62 280 SER A C 1
ATOM 2111 O O . SER A 1 280 ? 14.276 4.213 -27.442 1.00 74.62 280 SER A O 1
ATOM 2113 N N . GLY A 1 281 ? 13.594 2.593 -28.815 1.00 76.56 281 GLY A N 1
ATOM 2114 C CA . GLY A 1 281 ? 14.775 2.673 -29.682 1.00 76.56 281 GLY A CA 1
ATOM 2115 C C . GLY A 1 281 ? 15.484 1.345 -29.902 1.00 76.56 281 GLY A C 1
ATOM 2116 O O . GLY A 1 281 ? 14.961 0.269 -29.614 1.00 76.56 281 GLY A O 1
ATOM 2117 N N . ALA A 1 282 ? 16.671 1.417 -30.500 1.00 82.19 282 ALA A N 1
ATOM 2118 C CA . ALA A 1 282 ? 17.492 0.237 -30.736 1.00 82.19 282 ALA A CA 1
ATOM 2119 C C . ALA A 1 282 ? 18.386 -0.022 -29.520 1.00 82.19 282 ALA A C 1
ATOM 2121 O O . ALA A 1 282 ? 19.180 0.837 -29.142 1.00 82.19 282 ALA A O 1
ATOM 2122 N N . TYR A 1 283 ? 18.310 -1.234 -28.975 1.00 87.19 283 TYR A N 1
ATOM 2123 C CA . TYR A 1 283 ? 19.137 -1.656 -27.850 1.00 87.19 283 TYR A CA 1
ATOM 2124 C C . TYR A 1 283 ? 20.093 -2.769 -28.259 1.00 87.19 283 TYR A C 1
ATOM 2126 O O . TYR A 1 283 ? 19.816 -3.591 -29.138 1.00 87.19 283 TYR A O 1
ATOM 2134 N N . THR A 1 284 ? 21.235 -2.795 -27.586 1.00 89.75 284 THR A N 1
ATOM 2135 C CA . THR A 1 284 ? 22.148 -3.936 -27.568 1.00 89.75 284 THR A CA 1
ATOM 2136 C C . THR A 1 284 ? 22.093 -4.583 -26.196 1.00 89.75 284 THR A C 1
ATOM 2138 O O . THR A 1 284 ? 22.016 -3.879 -25.197 1.00 89.75 284 THR A O 1
ATOM 2141 N N . ILE A 1 285 ? 22.121 -5.913 -26.148 1.00 89.94 285 ILE A N 1
ATOM 2142 C CA . ILE A 1 285 ? 22.143 -6.652 -24.885 1.00 89.94 285 ILE A CA 1
ATOM 2143 C C . ILE A 1 285 ? 23.602 -6.955 -24.543 1.00 89.94 285 ILE A C 1
ATOM 2145 O O . ILE A 1 285 ? 24.330 -7.557 -25.337 1.00 89.94 285 ILE A O 1
ATOM 2149 N N . ALA A 1 286 ? 24.025 -6.498 -23.372 1.00 90.19 286 ALA A N 1
ATOM 2150 C CA . ALA A 1 286 ? 25.265 -6.860 -22.706 1.00 90.19 286 ALA A CA 1
ATOM 2151 C C . ALA A 1 286 ? 24.949 -7.628 -21.412 1.00 90.19 286 ALA A C 1
ATOM 2153 O O . ALA A 1 286 ? 23.790 -7.767 -21.028 1.00 90.19 286 ALA A O 1
ATOM 2154 N N . HIS A 1 287 ? 25.987 -8.118 -20.734 1.00 87.38 287 HIS A N 1
ATOM 2155 C CA . HIS A 1 287 ? 25.843 -8.846 -19.474 1.00 87.38 287 HIS A CA 1
ATOM 2156 C C . HIS A 1 287 ? 26.794 -8.302 -18.415 1.00 87.38 287 HIS A C 1
ATOM 2158 O O . HIS A 1 287 ? 27.958 -8.007 -18.708 1.00 87.38 287 HIS A O 1
ATOM 2164 N N . GLU A 1 288 ? 26.318 -8.253 -17.174 1.00 82.38 288 GLU A N 1
ATOM 2165 C CA . GLU A 1 288 ? 27.126 -7.970 -15.992 1.00 82.38 288 GLU A CA 1
ATOM 2166 C C . GLU A 1 288 ? 26.812 -9.004 -14.902 1.00 82.38 288 GLU A C 1
ATOM 2168 O O . GLU A 1 288 ? 25.807 -8.932 -14.201 1.00 82.38 288 GLU A O 1
ATOM 2173 N N . GLY A 1 289 ? 27.678 -10.009 -14.756 1.00 86.19 289 GLY A N 1
ATOM 2174 C CA . GLY A 1 289 ? 27.396 -11.129 -13.857 1.00 86.19 289 GLY A CA 1
ATOM 2175 C C . GLY A 1 289 ? 26.234 -11.979 -14.377 1.00 86.19 289 GLY A C 1
ATOM 2176 O O . GLY A 1 289 ? 26.341 -12.527 -15.471 1.00 86.19 289 GLY A O 1
ATOM 2177 N N . ASN A 1 290 ? 25.169 -12.101 -13.580 1.00 84.94 290 ASN A N 1
ATOM 2178 C CA . ASN A 1 290 ? 23.941 -12.816 -13.953 1.00 84.94 290 ASN A CA 1
ATOM 2179 C C . ASN A 1 290 ? 22.869 -11.885 -14.543 1.00 84.94 290 ASN A C 1
ATOM 2181 O O . ASN A 1 290 ? 21.791 -12.360 -14.884 1.00 84.94 290 ASN A O 1
ATOM 2185 N N . ASP A 1 291 ? 23.158 -10.588 -14.639 1.00 88.69 291 ASP A N 1
ATOM 2186 C CA . ASP A 1 291 ? 22.192 -9.582 -15.061 1.00 88.69 291 ASP A CA 1
ATOM 2187 C C . ASP A 1 291 ? 22.353 -9.296 -16.553 1.00 88.69 291 ASP A C 1
ATOM 2189 O O . ASP A 1 291 ? 23.467 -9.326 -17.102 1.00 88.69 291 ASP A O 1
ATOM 2193 N N . SER A 1 292 ? 21.242 -8.965 -17.201 1.00 89.88 292 SER A N 1
ATOM 2194 C CA . SER A 1 292 ? 21.246 -8.436 -18.563 1.00 89.88 292 SER A CA 1
ATOM 2195 C C . SER A 1 292 ? 21.213 -6.918 -18.536 1.00 89.88 292 SER A C 1
ATOM 2197 O O . SER A 1 292 ? 20.529 -6.315 -17.717 1.00 89.88 292 SER A O 1
ATOM 2199 N N . LEU A 1 293 ? 21.945 -6.298 -19.454 1.00 90.75 293 LEU A N 1
ATOM 2200 C CA . LEU A 1 293 ? 22.012 -4.851 -19.592 1.00 90.75 293 LEU A CA 1
ATOM 2201 C C . LEU A 1 293 ? 21.611 -4.467 -21.013 1.00 90.75 293 LEU A C 1
ATOM 2203 O O . LEU A 1 293 ? 22.355 -4.725 -21.962 1.00 90.75 293 LEU A O 1
ATOM 2207 N N . LEU A 1 294 ? 20.441 -3.860 -21.168 1.00 91.00 294 LEU A N 1
ATOM 2208 C CA . LEU A 1 294 ? 20.021 -3.266 -22.430 1.00 91.00 294 LEU A CA 1
ATOM 2209 C C . LEU A 1 294 ? 20.663 -1.883 -22.522 1.00 91.00 294 LEU A C 1
ATOM 2211 O O . LEU A 1 294 ? 20.462 -1.047 -21.651 1.00 91.00 294 LEU A O 1
ATOM 2215 N N . LEU A 1 295 ? 21.436 -1.640 -23.576 1.00 88.44 295 LEU A N 1
ATOM 2216 C CA . LEU A 1 295 ? 22.136 -0.379 -23.825 1.00 88.44 295 LEU A CA 1
ATOM 2217 C C . LEU A 1 295 ? 21.625 0.243 -25.123 1.00 88.44 295 LEU A C 1
ATOM 2219 O O . LEU A 1 295 ? 21.789 -0.366 -26.188 1.00 88.44 295 LEU A O 1
ATOM 2223 N N . GLY A 1 296 ? 21.046 1.442 -25.049 1.00 86.25 296 GLY A N 1
ATOM 2224 C CA . GLY A 1 296 ? 20.441 2.127 -26.196 1.00 86.25 296 GLY A CA 1
ATOM 2225 C C . GLY A 1 296 ? 20.310 3.632 -25.971 1.00 86.25 296 GLY A C 1
ATOM 2226 O O . GLY A 1 296 ? 20.028 4.072 -24.866 1.00 86.25 296 GLY A O 1
ATOM 2227 N N . ASP A 1 297 ? 20.585 4.424 -27.012 1.00 82.06 297 ASP A N 1
ATOM 2228 C CA . ASP A 1 297 ? 20.367 5.883 -27.062 1.00 82.06 297 ASP A CA 1
ATOM 2229 C C . ASP A 1 297 ? 20.910 6.721 -25.877 1.00 82.06 297 ASP A C 1
ATOM 2231 O O . ASP A 1 297 ? 20.453 7.832 -25.623 1.00 82.06 297 ASP A O 1
ATOM 2235 N N . GLY A 1 298 ? 21.971 6.238 -25.215 1.00 84.19 298 GLY A N 1
ATOM 2236 C CA . GLY A 1 298 ? 22.623 6.919 -24.085 1.00 84.19 298 GLY A CA 1
ATOM 2237 C C . GLY A 1 298 ? 22.094 6.518 -22.705 1.00 84.19 298 GLY A C 1
ATOM 2238 O O . GLY A 1 298 ? 22.602 7.024 -21.708 1.00 84.19 298 GLY A O 1
ATOM 2239 N N . TRP A 1 299 ? 21.146 5.586 -22.675 1.00 90.81 299 TRP A N 1
ATOM 2240 C CA . TRP A 1 299 ? 20.428 5.079 -21.513 1.00 90.81 299 TRP A CA 1
ATOM 2241 C C . TRP A 1 299 ? 20.676 3.583 -21.336 1.00 90.81 299 TRP A C 1
ATOM 2243 O O . TRP A 1 299 ? 21.227 2.911 -22.227 1.00 90.81 299 TRP A O 1
ATOM 2253 N N . SER A 1 300 ? 20.295 3.055 -20.178 1.00 92.81 300 SER A N 1
ATOM 2254 C CA . SER A 1 300 ? 20.450 1.637 -19.889 1.00 92.81 300 SER A CA 1
ATOM 2255 C C . SER A 1 300 ? 19.298 1.067 -19.081 1.00 92.81 300 SER A C 1
ATOM 2257 O O . SER A 1 300 ? 18.666 1.778 -18.319 1.00 92.81 300 SER A O 1
ATOM 2259 N N . VAL A 1 301 ? 19.049 -0.230 -19.246 1.00 94.50 301 VAL A N 1
ATOM 2260 C CA . VAL A 1 301 ? 18.127 -0.983 -18.391 1.00 94.50 301 VAL A CA 1
ATOM 2261 C C . VAL A 1 301 ? 18.845 -2.219 -17.901 1.00 94.50 301 VAL A C 1
ATOM 2263 O O . VAL A 1 301 ? 19.265 -3.062 -18.703 1.00 94.50 301 VAL A O 1
ATOM 2266 N N . ARG A 1 302 ? 19.006 -2.328 -16.587 1.00 93.69 302 ARG A N 1
ATOM 2267 C CA . ARG A 1 302 ? 19.566 -3.502 -15.928 1.00 93.69 302 ARG A CA 1
ATOM 2268 C C . ARG A 1 302 ? 18.430 -4.416 -15.489 1.00 93.69 302 ARG A C 1
ATOM 2270 O O . ARG A 1 302 ? 17.617 -4.044 -14.657 1.00 93.69 302 ARG A O 1
ATOM 2277 N N . VAL A 1 303 ? 18.419 -5.638 -15.997 1.00 93.38 303 VAL A N 1
ATOM 2278 C CA . VAL A 1 303 ? 17.463 -6.677 -15.606 1.00 93.38 303 VAL A CA 1
ATOM 2279 C C . VAL A 1 303 ? 18.173 -7.656 -14.684 1.00 93.38 303 VAL A C 1
ATOM 2281 O O . VAL A 1 303 ? 19.115 -8.338 -15.104 1.00 93.38 303 VAL A O 1
ATOM 2284 N N . LEU A 1 304 ? 17.769 -7.676 -13.416 1.00 85.12 304 LEU A N 1
ATOM 2285 C CA . LEU A 1 304 ? 18.463 -8.419 -12.369 1.00 85.12 304 LEU A CA 1
ATOM 2286 C C . LEU A 1 304 ? 18.234 -9.926 -12.496 1.00 85.12 304 LEU A C 1
ATOM 2288 O O . LEU A 1 304 ? 17.113 -10.389 -12.651 1.00 85.12 304 LEU A O 1
ATOM 2292 N N . GLY A 1 305 ? 19.307 -10.711 -12.401 1.00 82.75 305 GLY A N 1
ATOM 2293 C CA . GLY A 1 305 ? 19.241 -12.170 -12.293 1.00 82.75 305 GLY A CA 1
ATOM 2294 C C . GLY A 1 305 ? 18.766 -12.922 -13.541 1.00 82.75 305 GLY A C 1
ATOM 2295 O O . GLY A 1 305 ? 18.587 -14.140 -13.461 1.00 82.75 305 GLY A O 1
ATOM 2296 N N . VAL A 1 306 ? 18.590 -12.243 -14.679 1.00 83.56 306 VAL A N 1
ATOM 2297 C CA . VAL A 1 306 ? 18.057 -12.835 -15.914 1.00 83.56 306 VAL A CA 1
ATOM 2298 C C . VAL A 1 306 ? 19.035 -12.693 -17.075 1.00 83.56 306 VAL A C 1
ATOM 2300 O O . VAL A 1 306 ? 19.544 -11.610 -17.357 1.00 83.56 306 VAL A O 1
ATOM 2303 N N . ASP A 1 307 ? 19.218 -13.785 -17.822 1.00 84.94 307 ASP A N 1
ATOM 2304 C CA . ASP A 1 307 ? 19.903 -13.802 -19.118 1.00 84.94 307 ASP A CA 1
ATOM 2305 C C . ASP A 1 307 ? 18.892 -13.656 -20.273 1.00 84.94 307 ASP A C 1
ATOM 2307 O O . ASP A 1 307 ? 18.111 -14.569 -20.569 1.00 84.94 307 ASP A O 1
ATOM 2311 N N . LEU A 1 308 ? 18.897 -12.497 -20.936 1.00 83.06 308 LEU A N 1
ATOM 2312 C CA . LEU A 1 308 ? 17.988 -12.157 -22.033 1.00 83.06 308 LEU A CA 1
ATOM 2313 C C . LEU A 1 308 ? 18.473 -12.610 -23.417 1.00 83.06 308 LEU A C 1
ATOM 2315 O O . LEU A 1 308 ? 17.693 -12.519 -24.367 1.00 83.06 308 LEU A O 1
ATOM 2319 N N . ALA A 1 309 ? 19.707 -13.110 -23.542 1.00 72.31 309 ALA A N 1
ATOM 2320 C CA . ALA A 1 309 ? 20.263 -13.571 -24.817 1.00 72.31 309 ALA A CA 1
ATOM 2321 C C . ALA A 1 309 ? 19.643 -14.888 -25.328 1.00 72.31 309 ALA A C 1
ATOM 2323 O O . ALA A 1 309 ? 18.915 -15.583 -24.569 1.00 72.31 309 ALA A O 1
#

Secondary structure (DSSP, 8-state):
------GGGEES-TT--B---SEEEEEE-GGGGGGHHHHHHHHHHHHTTSS-EEEE--GGGGGG-SEEEEE---SS-S-EEEEEE-SS-TTBEEEEEEEE-SS--HHHHHHHHHHHHHHHTT----EETT----SS--BPPTTT--TTT-TTS--SS--SPPPHHHHHHHHHHH-S-SS-----EEE--SS--EEEEEESS-EEE--BSS-EEEEEESS-EEE--BSS-EEEEEESS-EEE--BSS-EEEEEES--EEEE-BSEEEESS--TTT-EEEESS--EEEEETTEEEEEETTEEEEETT----

pLDDT: mean 81.54, std 16.9, range [26.86, 98.56]

Sequence (309 aa):
MANVVTGADVLLYKAGYHWTEEKLTWAMVPELAPYATEIRAAIAQWDDASDLDMVEVGPSEFDNADIKLIVSTRVGYEGYTYILVDDADETKITDAVVELPTTLDADRIAYVVTHELGHALGLKHPTRLDFTPASQGPHAPAEMVTAKSTIMGYFAERDGMLGEWDVQALNALYGPERDKAIDDEIHGGDGANQLLGGPGDDVLFGNAGDDRLFGGRDNDIVFGGKGNDLVSGDIGDDELYGDAGDDLLTGGAGRDVFHVGAGNDIITDFEKTVDRIVASGAYTIAHEGNDSLLLGDGWSVRVLGVDLA

InterPro domains:
  IPR001343 RTX calcium-binding nonapeptide repeat [PF00353] (197-230)
  IPR001343 RTX calcium-binding nonapeptide repeat [PF00353] (233-267)
  IPR011049 Serralysin-like metalloprotease, C-terminal [G3DSA:2.150.10.10] (183-218)
  IPR011049 Serralysin-like metalloprotease, C-terminal [G3DSA:2.150.10.10] (219-307)
  IPR011049 Serralysin-like metalloprotease, C-terminal [SSF51120] (181-301)
  IPR018511 Hemolysin-type calcium-binding conserved site [PS00330] (238-256)
  IPR024079 Metallopeptidase, catalytic domain superfamily [G3DSA:3.40.390.10] (6-177)
  IPR050557 RTX toxin and mannuronan C5-epimerase [PTHR38340] (166-300)